Protein AF-A0A1N7NYR0-F1 (afdb_monomer_lite)

Structure (mmCIF, N/CA/C/O backbone):
data_AF-A0A1N7NYR0-F1
#
_entry.id   AF-A0A1N7NYR0-F1
#
loop_
_atom_site.group_PDB
_atom_site.id
_atom_site.type_symbol
_atom_site.label_atom_id
_atom_site.label_alt_id
_atom_site.label_comp_id
_atom_site.label_asym_id
_atom_site.label_entity_id
_atom_site.label_seq_id
_atom_site.pdbx_PDB_ins_code
_atom_site.Cartn_x
_atom_site.Cartn_y
_atom_site.Cartn_z
_atom_site.occupancy
_atom_site.B_iso_or_equiv
_atom_site.auth_seq_id
_atom_site.auth_comp_id
_atom_site.auth_asym_id
_atom_site.auth_atom_id
_atom_site.pdbx_PDB_model_num
ATOM 1 N N . MET A 1 1 ? -13.068 -20.957 11.573 1.00 50.06 1 MET A N 1
ATOM 2 C CA . MET A 1 1 ? -11.790 -20.267 11.304 1.00 50.06 1 MET A CA 1
ATOM 3 C C . MET A 1 1 ? -11.978 -19.380 10.100 1.00 50.06 1 MET A C 1
ATOM 5 O O . MET A 1 1 ? -12.350 -19.878 9.043 1.00 50.06 1 MET A O 1
ATOM 9 N N . THR A 1 2 ? -11.770 -18.085 10.269 1.00 56.22 2 THR A N 1
ATOM 10 C CA . THR A 1 2 ? -11.806 -17.130 9.167 1.00 56.22 2 THR A CA 1
ATOM 11 C C . THR A 1 2 ? -10.536 -17.306 8.325 1.00 56.22 2 THR A C 1
ATOM 13 O O . THR A 1 2 ? -9.457 -17.354 8.911 1.00 56.22 2 THR A O 1
ATOM 16 N N . PRO A 1 3 ? -10.627 -17.488 6.992 1.00 70.62 3 PRO A N 1
ATOM 17 C CA . PRO A 1 3 ? -9.446 -17.630 6.143 1.00 70.62 3 PRO A CA 1
ATOM 18 C C . PRO A 1 3 ? -8.472 -16.462 6.321 1.00 70.62 3 PRO A C 1
ATOM 20 O O . PRO A 1 3 ? -8.932 -15.316 6.328 1.00 70.62 3 PRO A O 1
ATOM 23 N N . ASP A 1 4 ? -7.174 -16.782 6.411 1.00 89.12 4 ASP A N 1
ATOM 24 C CA . ASP A 1 4 ? -6.040 -15.844 6.427 1.00 89.12 4 ASP A CA 1
ATOM 25 C C . ASP A 1 4 ? -6.270 -14.713 5.395 1.00 89.12 4 ASP A C 1
ATOM 27 O O . ASP A 1 4 ? -6.516 -15.019 4.218 1.00 89.12 4 ASP A O 1
ATOM 31 N N . PRO A 1 5 ? -6.235 -13.427 5.808 1.00 89.69 5 PRO A N 1
ATOM 32 C CA . PRO A 1 5 ? -6.479 -12.291 4.922 1.00 89.69 5 PRO A CA 1
ATOM 33 C C . PRO A 1 5 ? -5.581 -12.262 3.684 1.00 89.69 5 PRO A C 1
ATOM 35 O O . PRO A 1 5 ? -6.060 -11.910 2.607 1.00 89.69 5 PRO A O 1
ATOM 38 N N . VAL A 1 6 ? -4.323 -12.697 3.796 1.00 89.25 6 VAL A N 1
ATOM 39 C CA . VAL A 1 6 ? -3.381 -12.748 2.670 1.00 89.25 6 VAL A CA 1
ATOM 40 C C . VAL A 1 6 ? -3.773 -13.844 1.689 1.00 89.25 6 VAL A C 1
ATOM 42 O O . VAL A 1 6 ? -3.747 -13.627 0.477 1.00 89.25 6 VAL A O 1
ATOM 45 N N . ILE A 1 7 ? -4.192 -15.012 2.186 1.00 91.31 7 ILE A N 1
ATOM 46 C CA . ILE A 1 7 ? -4.676 -16.109 1.332 1.00 91.31 7 ILE A CA 1
ATOM 47 C C . ILE A 1 7 ? -5.951 -15.683 0.601 1.00 91.31 7 ILE A C 1
ATOM 49 O O . ILE A 1 7 ? -6.095 -15.940 -0.596 1.00 91.31 7 ILE A O 1
ATOM 53 N N . TRP A 1 8 ? -6.866 -15.015 1.307 1.00 93.94 8 TRP A N 1
ATOM 54 C CA . TRP A 1 8 ? -8.085 -14.479 0.710 1.00 93.94 8 TRP A CA 1
ATOM 55 C C . TRP A 1 8 ? -7.771 -13.431 -0.366 1.00 93.94 8 TRP A C 1
ATOM 57 O O . TRP A 1 8 ? -8.198 -13.592 -1.506 1.00 93.94 8 TRP A O 1
ATOM 67 N N . ALA A 1 9 ? -6.958 -12.421 -0.048 1.00 94.25 9 ALA A N 1
ATOM 68 C CA . ALA A 1 9 ? -6.603 -11.353 -0.981 1.00 94.25 9 ALA A CA 1
ATOM 69 C C . ALA A 1 9 ? -5.868 -11.896 -2.212 1.00 94.25 9 ALA A C 1
ATOM 71 O O . ALA A 1 9 ? -6.172 -11.513 -3.337 1.00 94.25 9 ALA A O 1
ATOM 72 N N . SER A 1 10 ? -4.963 -12.858 -2.014 1.00 91.69 10 SER A N 1
ATOM 73 C CA . SER A 1 10 ? -4.264 -13.539 -3.108 1.00 91.69 10 SER A CA 1
ATOM 74 C C . SER A 1 10 ? -5.240 -14.244 -4.051 1.00 91.69 10 SER A C 1
ATOM 76 O O . SER A 1 10 ? -5.076 -14.190 -5.267 1.00 91.69 10 SER A O 1
ATOM 78 N N . ARG A 1 11 ? -6.281 -14.895 -3.515 1.00 93.56 11 ARG A N 1
ATOM 79 C CA . ARG A 1 11 ? -7.319 -15.536 -4.333 1.00 93.56 11 ARG A CA 1
ATOM 80 C C . ARG A 1 11 ? -8.112 -14.509 -5.139 1.00 93.56 11 ARG A C 1
ATOM 82 O O . ARG A 1 11 ? -8.294 -14.713 -6.336 1.00 93.56 11 ARG A O 1
ATOM 89 N N . GLU A 1 12 ? -8.567 -13.431 -4.509 1.00 95.25 12 GLU A N 1
ATOM 90 C CA . GLU A 1 12 ? -9.339 -12.382 -5.190 1.00 95.25 12 GLU A CA 1
ATOM 91 C C . GLU A 1 12 ? -8.509 -11.663 -6.260 1.00 95.25 12 GLU A C 1
ATOM 93 O O . GLU A 1 12 ? -8.986 -11.406 -7.367 1.00 95.25 12 GLU A O 1
ATOM 98 N N . PHE A 1 13 ? -7.227 -11.432 -5.988 1.00 93.25 13 PHE A N 1
ATOM 99 C CA . PHE A 1 13 ? -6.285 -10.909 -6.970 1.00 93.25 13 PHE A CA 1
ATOM 100 C C . PHE A 1 13 ? -6.141 -11.841 -8.181 1.00 93.25 13 PHE A C 1
ATOM 102 O O . PHE A 1 13 ? -6.184 -11.389 -9.325 1.00 93.25 13 PHE A O 1
ATOM 109 N N . GLU A 1 14 ? -6.029 -13.156 -7.966 1.00 91.56 14 GLU A N 1
ATOM 110 C CA . GLU A 1 14 ? -5.967 -14.136 -9.058 1.00 91.56 14 GLU A CA 1
ATOM 111 C C . GLU A 1 14 ? -7.271 -14.188 -9.873 1.00 91.56 14 GLU A C 1
ATOM 113 O O . GLU A 1 14 ? -7.217 -14.364 -11.094 1.00 91.56 14 GLU A O 1
ATOM 118 N N . VAL A 1 15 ? -8.431 -13.987 -9.237 1.00 93.81 15 VAL A N 1
ATOM 119 C CA . VAL A 1 15 ? -9.724 -13.848 -9.931 1.00 93.81 15 VAL A CA 1
ATOM 120 C C . VAL A 1 15 ? -9.725 -12.601 -10.815 1.00 93.81 15 VAL A C 1
ATOM 122 O O . VAL A 1 15 ? -10.038 -12.697 -12.004 1.00 93.81 15 VAL A O 1
ATOM 125 N N . ALA A 1 16 ? -9.315 -11.449 -10.281 1.00 92.25 16 ALA A N 1
ATOM 126 C CA . ALA A 1 16 ? -9.213 -10.213 -11.055 1.00 92.25 16 ALA A CA 1
ATOM 127 C C . ALA A 1 16 ? -8.241 -10.363 -12.237 1.00 92.25 16 ALA A C 1
ATOM 129 O O . ALA A 1 16 ? -8.547 -9.956 -13.360 1.00 92.25 16 ALA A O 1
ATOM 130 N N . ARG A 1 17 ? -7.103 -11.029 -12.011 1.00 89.25 17 ARG A N 1
ATOM 131 C CA . ARG A 1 17 ? -6.113 -11.342 -13.045 1.00 89.25 17 ARG A CA 1
ATOM 132 C C . ARG A 1 17 ? -6.678 -12.247 -14.138 1.00 89.25 17 ARG A C 1
ATOM 134 O O . ARG A 1 17 ? -6.358 -12.058 -15.310 1.00 89.25 17 ARG A O 1
ATOM 141 N N . ALA A 1 18 ? -7.486 -13.245 -13.784 1.00 91.12 18 ALA A N 1
ATOM 142 C CA . ALA A 1 18 ? -8.106 -14.142 -14.758 1.00 91.12 18 ALA A CA 1
ATOM 143 C C . ALA A 1 18 ? -9.060 -13.404 -15.717 1.00 91.12 18 ALA A C 1
ATOM 145 O O . ALA A 1 18 ? -9.274 -13.875 -16.832 1.00 91.12 18 ALA A O 1
ATOM 146 N N . GLY A 1 19 ? -9.580 -12.241 -15.311 1.00 92.00 19 GLY A N 1
ATOM 147 C CA . GLY A 1 19 ? -10.379 -11.352 -16.156 1.00 92.00 19 GLY A CA 1
ATOM 148 C C . GLY A 1 19 ? -9.574 -10.445 -17.097 1.00 92.00 19 GLY A C 1
ATOM 149 O O . GLY A 1 19 ? -10.178 -9.717 -17.883 1.00 92.00 19 GLY A O 1
ATOM 150 N N . LEU A 1 20 ? -8.236 -10.453 -17.040 1.00 92.44 20 LEU A N 1
ATOM 151 C CA . LEU A 1 20 ? -7.410 -9.624 -17.921 1.00 92.44 20 LEU A CA 1
ATOM 152 C C . LEU A 1 20 ? -7.412 -10.147 -19.370 1.00 92.44 20 LEU A C 1
ATOM 154 O O . LEU A 1 20 ? -7.370 -11.360 -19.595 1.00 92.44 20 LEU A O 1
ATOM 158 N N . PRO A 1 21 ? -7.343 -9.249 -20.373 1.00 92.69 21 PRO A N 1
ATOM 159 C CA . PRO A 1 21 ? -7.035 -9.618 -21.751 1.00 92.69 21 PRO A CA 1
ATOM 160 C C . PRO A 1 21 ? -5.778 -10.495 -21.855 1.00 92.69 21 PRO A C 1
ATOM 162 O O . PRO A 1 21 ? -4.792 -10.277 -21.151 1.00 92.69 21 PRO A O 1
ATOM 165 N N . ALA A 1 22 ? -5.778 -11.462 -22.779 1.00 89.69 22 ALA A N 1
ATOM 166 C CA . ALA A 1 22 ? -4.726 -12.482 -22.876 1.00 89.69 22 ALA A CA 1
ATOM 167 C C . ALA A 1 22 ? -3.296 -11.911 -22.984 1.00 89.69 22 ALA A C 1
ATOM 169 O O . ALA A 1 22 ? -2.366 -12.480 -22.409 1.00 89.69 22 ALA A O 1
ATOM 170 N N . HIS A 1 23 ? -3.123 -10.782 -23.681 1.00 86.69 23 HIS A N 1
ATOM 171 C CA . HIS A 1 23 ? -1.828 -10.112 -23.832 1.00 86.69 23 HIS A CA 1
ATOM 172 C C . HIS A 1 23 ? -1.334 -9.484 -22.514 1.00 86.69 23 HIS A C 1
ATOM 174 O O . HIS A 1 23 ? -0.162 -9.629 -22.177 1.00 86.69 23 HIS A O 1
ATOM 180 N N . LEU A 1 24 ? -2.227 -8.893 -21.713 1.00 88.75 24 LEU A N 1
ATOM 181 C CA . LEU A 1 24 ? -1.910 -8.371 -20.377 1.00 88.75 24 LEU A CA 1
ATOM 182 C C . LEU A 1 24 ? -1.657 -9.497 -19.369 1.00 88.75 24 LEU A C 1
ATOM 184 O O . LEU A 1 24 ? -0.721 -9.435 -18.575 1.00 88.75 24 LEU A O 1
ATOM 188 N N . ALA A 1 25 ? -2.433 -10.581 -19.444 1.00 86.81 25 ALA A N 1
ATOM 189 C CA . ALA A 1 25 ? -2.214 -11.759 -18.611 1.00 86.81 25 ALA A CA 1
ATOM 190 C C . ALA A 1 25 ? -0.855 -12.428 -18.894 1.00 86.81 25 ALA A C 1
ATOM 192 O O . ALA A 1 25 ? -0.236 -12.979 -17.982 1.00 86.81 25 ALA A O 1
ATOM 193 N N . ALA A 1 26 ? -0.389 -12.403 -20.148 1.00 84.94 26 ALA A N 1
ATOM 194 C CA . ALA A 1 26 ? 0.945 -12.871 -20.514 1.00 84.94 26 ALA A CA 1
ATOM 195 C C . ALA A 1 26 ? 2.043 -11.974 -19.935 1.00 84.94 26 ALA A C 1
ATOM 197 O O . ALA A 1 26 ? 2.995 -12.500 -19.362 1.00 84.94 26 ALA A O 1
ATOM 198 N N . LEU A 1 27 ? 1.868 -10.653 -20.015 1.00 83.38 27 LEU A N 1
ATOM 199 C CA . LEU A 1 27 ? 2.814 -9.687 -19.466 1.00 83.38 27 LEU A CA 1
ATOM 200 C C . LEU A 1 27 ? 2.960 -9.824 -17.945 1.00 83.38 27 LEU A C 1
ATOM 202 O O . LEU A 1 27 ? 4.074 -9.967 -17.447 1.00 83.38 27 LEU A O 1
ATOM 206 N N . HIS A 1 28 ? 1.844 -9.927 -17.216 1.00 82.81 28 HIS A N 1
ATOM 207 C CA . HIS A 1 28 ? 1.870 -10.174 -15.773 1.00 82.81 28 HIS A CA 1
ATOM 208 C C . HIS A 1 28 ? 2.667 -11.436 -15.407 1.00 82.81 28 HIS A C 1
ATOM 210 O O . HIS A 1 28 ? 3.438 -11.427 -14.452 1.00 82.81 28 HIS A O 1
ATOM 216 N N . ARG A 1 29 ? 2.512 -12.543 -16.153 1.00 79.50 29 ARG A N 1
ATOM 217 C CA . ARG A 1 29 ? 3.245 -13.793 -15.863 1.00 79.50 29 ARG A CA 1
ATOM 218 C C . ARG A 1 29 ? 4.761 -13.632 -15.960 1.00 79.50 29 ARG A C 1
ATOM 220 O O . ARG A 1 29 ? 5.474 -14.362 -15.276 1.00 79.50 29 ARG A O 1
ATOM 227 N N . LEU A 1 30 ? 5.238 -12.730 -16.815 1.00 73.50 30 LEU A N 1
ATOM 228 C CA . LEU A 1 30 ? 6.663 -12.445 -16.948 1.00 73.50 30 LEU A CA 1
ATOM 229 C C . LEU A 1 30 ? 7.182 -11.686 -15.720 1.00 73.50 30 LEU A C 1
ATOM 231 O 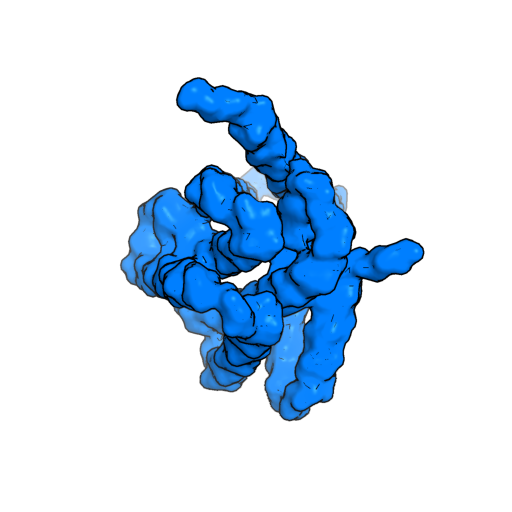O . LEU A 1 30 ? 8.227 -12.059 -15.197 1.00 73.50 30 LEU A O 1
ATOM 235 N N . HIS A 1 31 ? 6.415 -10.718 -15.206 1.00 69.88 31 HIS A N 1
ATOM 236 C CA . HIS A 1 31 ? 6.789 -9.929 -14.021 1.00 69.88 31 HIS A CA 1
ATOM 237 C C . HIS A 1 31 ? 6.606 -10.678 -12.695 1.00 69.88 31 HIS A C 1
ATOM 239 O O . HIS A 1 31 ? 7.435 -10.564 -11.798 1.00 69.88 31 HIS A O 1
ATOM 245 N N . ARG A 1 32 ? 5.609 -11.569 -12.594 1.00 64.31 32 ARG A N 1
ATOM 246 C CA . ARG A 1 32 ? 5.335 -12.371 -11.386 1.00 64.31 32 ARG A CA 1
ATOM 247 C C . ARG A 1 32 ? 6.542 -13.174 -10.882 1.00 64.31 32 ARG A C 1
ATOM 249 O O . ARG A 1 32 ? 6.594 -13.525 -9.710 1.00 64.31 32 ARG A O 1
ATOM 256 N N . ARG A 1 33 ? 7.526 -13.486 -11.736 1.00 54.22 33 ARG A N 1
ATOM 257 C CA . ARG A 1 33 ? 8.743 -14.203 -11.312 1.00 54.22 33 ARG A CA 1
ATOM 258 C C . ARG A 1 33 ? 9.569 -13.436 -10.270 1.00 54.22 33 ARG A C 1
ATOM 260 O O . ARG A 1 33 ? 10.351 -14.080 -9.576 1.00 54.22 33 ARG A O 1
ATOM 267 N N . ARG A 1 34 ? 9.379 -12.117 -10.148 1.00 55.16 34 ARG A N 1
ATOM 268 C CA . ARG A 1 34 ? 10.026 -11.261 -9.143 1.00 55.16 34 ARG A CA 1
ATOM 269 C C . ARG A 1 34 ? 9.236 -11.155 -7.829 1.00 55.16 34 ARG A C 1
ATOM 271 O O . ARG A 1 34 ? 9.789 -10.711 -6.831 1.00 55.16 34 ARG A O 1
ATOM 278 N N . GLU A 1 35 ? 7.986 -11.622 -7.778 1.00 56.06 35 GLU A N 1
ATOM 279 C CA . GLU A 1 35 ? 7.067 -11.285 -6.686 1.00 56.06 35 GLU A CA 1
ATOM 280 C C . GLU A 1 35 ? 6.707 -12.425 -5.733 1.00 56.06 35 GLU A C 1
ATOM 282 O O . GLU A 1 35 ? 6.573 -13.598 -6.097 1.00 56.06 35 GLU A O 1
ATOM 287 N N . ARG A 1 36 ? 6.467 -12.037 -4.477 1.00 62.09 36 ARG A N 1
ATOM 288 C CA . ARG A 1 36 ? 5.914 -12.889 -3.427 1.00 62.09 36 ARG A CA 1
ATOM 289 C C . ARG A 1 36 ? 4.578 -12.312 -2.984 1.00 62.09 36 ARG A C 1
ATOM 291 O O . ARG A 1 36 ? 4.524 -11.196 -2.491 1.00 62.09 36 ARG A O 1
ATOM 298 N N . HIS A 1 37 ? 3.530 -13.135 -3.047 1.00 62.69 37 HIS A N 1
ATOM 299 C CA . HIS A 1 37 ? 2.206 -12.830 -2.475 1.00 62.69 37 HIS A CA 1
ATOM 300 C C . HIS A 1 37 ? 2.240 -12.538 -0.965 1.00 62.69 37 HIS A C 1
ATOM 302 O O . HIS A 1 37 ? 1.267 -12.034 -0.419 1.00 62.69 37 HIS A O 1
ATOM 308 N N . ARG A 1 38 ? 3.349 -12.869 -0.292 1.00 73.19 38 ARG A N 1
ATOM 309 C CA . ARG A 1 38 ? 3.649 -12.459 1.080 1.00 73.19 38 ARG A CA 1
ATOM 310 C C . ARG A 1 38 ? 4.799 -11.458 1.073 1.00 73.19 38 ARG A C 1
ATOM 312 O O . ARG A 1 38 ? 5.937 -11.824 0.774 1.00 73.19 38 ARG A O 1
ATOM 319 N N . SER A 1 39 ? 4.490 -10.225 1.441 1.00 81.50 39 SER A N 1
ATOM 320 C CA . SER A 1 39 ? 5.422 -9.129 1.691 1.00 81.50 39 SER A CA 1
ATOM 321 C C . SER A 1 39 ? 4.997 -8.368 2.950 1.00 81.50 39 SER A C 1
ATOM 323 O O . SER A 1 39 ? 3.897 -8.575 3.469 1.00 81.50 39 SER A O 1
ATOM 325 N N . VAL A 1 40 ? 5.840 -7.445 3.425 1.00 84.12 40 VAL A N 1
ATOM 326 C CA . VAL A 1 40 ? 5.458 -6.511 4.499 1.00 84.12 40 VAL A CA 1
ATOM 327 C C . VAL A 1 40 ? 4.131 -5.814 4.174 1.00 84.12 40 VAL A C 1
ATOM 329 O O . VAL A 1 40 ? 3.281 -5.679 5.041 1.00 84.12 40 VAL A O 1
ATOM 332 N N . VAL A 1 41 ? 3.905 -5.463 2.906 1.00 87.50 41 VAL A N 1
ATOM 333 C CA . VAL A 1 41 ? 2.732 -4.703 2.463 1.00 87.50 41 VAL A CA 1
ATOM 334 C C . VAL A 1 41 ? 1.446 -5.526 2.578 1.00 87.50 41 VAL A C 1
ATOM 336 O O . VAL A 1 41 ? 0.405 -4.995 2.959 1.00 87.50 41 VAL A O 1
ATOM 339 N N . THR A 1 42 ? 1.499 -6.833 2.315 1.00 88.75 42 THR A N 1
ATOM 340 C CA . THR A 1 42 ? 0.327 -7.716 2.439 1.00 88.75 42 THR A CA 1
ATOM 341 C C . THR A 1 42 ? 0.076 -8.188 3.871 1.00 88.75 42 THR A C 1
ATOM 343 O O . THR A 1 42 ? -1.071 -8.428 4.238 1.00 88.75 42 THR A O 1
ATOM 346 N N . GLU A 1 43 ? 1.131 -8.334 4.674 1.00 88.69 43 GLU A N 1
ATOM 347 C CA . GLU A 1 43 ? 1.053 -8.850 6.051 1.00 88.69 43 GLU A CA 1
ATOM 348 C C . GLU A 1 43 ? 0.732 -7.746 7.074 1.00 88.69 43 GLU A C 1
ATOM 350 O O . GLU A 1 43 ? 0.070 -8.001 8.081 1.00 88.69 43 GLU A O 1
ATOM 355 N N . PHE A 1 44 ? 1.152 -6.506 6.800 1.00 91.06 44 PHE A N 1
ATOM 356 C CA . PHE A 1 44 ? 0.998 -5.362 7.701 1.00 91.06 44 PHE A CA 1
ATOM 357 C C . PHE A 1 44 ? -0.432 -5.152 8.224 1.00 91.06 44 PHE A C 1
ATOM 359 O O . PHE A 1 44 ? -0.565 -4.964 9.433 1.00 91.06 44 PHE A O 1
ATOM 366 N N . PRO A 1 45 ? -1.508 -5.237 7.411 1.00 94.75 45 PRO A N 1
ATOM 367 C CA . PRO A 1 45 ? -2.872 -5.094 7.925 1.00 94.75 45 PRO A CA 1
ATOM 368 C C . PRO A 1 45 ? -3.210 -6.101 9.032 1.00 94.75 45 PRO A C 1
ATOM 370 O O . PRO A 1 45 ? -3.838 -5.740 10.025 1.00 94.75 45 PRO A O 1
ATOM 373 N N . GLY A 1 46 ? -2.757 -7.351 8.885 1.00 91.25 46 GLY A N 1
ATOM 374 C CA . GLY A 1 46 ? -2.944 -8.396 9.890 1.00 91.25 46 GLY A CA 1
ATOM 375 C C . GLY A 1 46 ? -2.118 -8.137 11.148 1.00 91.25 46 GLY A C 1
ATOM 376 O O . GLY A 1 46 ? -2.649 -8.217 12.249 1.00 91.25 46 GLY A O 1
ATOM 377 N N . TRP A 1 47 ? -0.848 -7.749 10.997 1.00 90.88 47 TRP A N 1
ATOM 378 C CA . TRP A 1 47 ? 0.012 -7.419 12.141 1.00 90.88 47 TRP A CA 1
ATOM 379 C C . TRP A 1 47 ? -0.496 -6.220 12.936 1.00 90.88 47 TRP A C 1
ATOM 381 O O . TRP A 1 47 ? -0.451 -6.236 14.165 1.00 90.88 47 TRP A O 1
ATOM 391 N N . LEU A 1 48 ? -0.994 -5.191 12.250 1.00 88.94 48 LEU A N 1
ATOM 392 C CA . LEU A 1 48 ? -1.554 -4.017 12.904 1.00 88.94 48 LEU A CA 1
ATOM 393 C C . LEU A 1 48 ? -2.855 -4.367 13.638 1.00 88.94 48 LEU A C 1
ATOM 395 O O . LEU A 1 48 ? -3.049 -3.933 14.772 1.00 88.94 48 LEU A O 1
ATOM 399 N N . ALA A 1 49 ? -3.712 -5.196 13.033 1.00 92.38 49 ALA A N 1
ATOM 400 C CA . ALA A 1 49 ? -4.915 -5.690 13.694 1.00 92.38 49 ALA A CA 1
ATOM 401 C C . ALA A 1 49 ? -4.587 -6.533 14.931 1.00 92.38 49 ALA A C 1
ATOM 403 O O . ALA A 1 49 ? -5.206 -6.346 15.976 1.00 92.38 49 ALA A O 1
ATOM 404 N N . ASP A 1 50 ? -3.588 -7.415 14.839 1.00 88.88 50 ASP A N 1
ATOM 405 C CA . ASP A 1 50 ? -3.129 -8.216 15.973 1.00 88.88 50 ASP A CA 1
ATOM 406 C C . ASP A 1 50 ? -2.621 -7.344 17.121 1.00 88.88 50 ASP A C 1
ATOM 408 O O . ASP A 1 50 ? -2.970 -7.574 18.279 1.00 88.88 50 ASP A O 1
ATOM 412 N N . ALA A 1 51 ? -1.836 -6.318 16.796 1.00 83.25 51 ALA A N 1
ATOM 413 C CA . ALA A 1 51 ? -1.302 -5.378 17.768 1.00 83.25 51 ALA A CA 1
ATOM 414 C C . ALA A 1 51 ? -2.410 -4.584 18.473 1.00 83.25 51 ALA A C 1
ATOM 416 O O . ALA A 1 51 ? -2.388 -4.440 19.691 1.00 83.25 51 ALA A O 1
ATOM 417 N N . GLN A 1 52 ? -3.412 -4.114 17.733 1.00 85.25 52 GLN A N 1
ATOM 418 C CA . GLN A 1 52 ? -4.499 -3.318 18.305 1.00 85.25 52 GLN A CA 1
ATOM 419 C C . GLN A 1 52 ? -5.639 -4.152 18.912 1.00 85.25 52 GLN A C 1
ATOM 421 O O . GLN A 1 52 ? -6.610 -3.581 19.406 1.00 85.25 52 GLN A O 1
ATOM 426 N N . GLY A 1 53 ? -5.559 -5.487 18.872 1.00 88.88 53 GLY A N 1
ATOM 427 C CA . GLY A 1 53 ? -6.654 -6.358 19.310 1.00 88.88 53 GLY A CA 1
ATOM 428 C C . GLY A 1 53 ? -7.917 -6.207 18.452 1.00 88.88 53 GLY A C 1
ATOM 429 O O . GLY A 1 53 ? -9.026 -6.276 18.977 1.00 88.88 53 GLY A O 1
ATOM 430 N N . ARG A 1 54 ? -7.746 -5.941 17.149 1.00 93.38 54 ARG A N 1
ATOM 431 C CA . ARG A 1 54 ? -8.798 -5.649 16.157 1.00 93.38 54 ARG A CA 1
ATOM 432 C C . ARG A 1 54 ? -8.998 -6.779 15.141 1.00 93.38 54 ARG A C 1
ATOM 434 O O . ARG A 1 54 ? -9.413 -6.544 14.007 1.00 93.38 54 ARG A O 1
ATOM 441 N N . GLN A 1 55 ? -8.681 -8.022 15.509 1.00 91.88 55 GLN A N 1
ATOM 442 C CA . GLN A 1 55 ? -8.854 -9.184 14.621 1.00 91.88 55 GLN A CA 1
ATOM 443 C C . GLN A 1 55 ? -10.323 -9.470 14.261 1.00 91.88 55 GLN A C 1
ATOM 445 O O . GLN A 1 55 ? -10.601 -10.297 13.390 1.00 91.88 55 GLN A O 1
ATOM 450 N N . ASP A 1 56 ? -11.264 -8.814 14.936 1.00 93.69 56 ASP A N 1
ATOM 451 C CA . ASP A 1 56 ? -12.688 -8.843 14.637 1.00 93.69 56 ASP A CA 1
ATOM 452 C C . ASP A 1 56 ? -13.053 -8.076 13.349 1.00 93.69 56 ASP A C 1
ATOM 454 O O . ASP A 1 56 ? -14.014 -8.468 12.683 1.00 93.69 56 ASP A O 1
ATOM 458 N N . ASP A 1 57 ? -12.263 -7.082 12.913 1.00 94.88 57 ASP A N 1
ATOM 459 C CA . ASP A 1 57 ? -12.461 -6.351 11.643 1.00 94.88 57 ASP A CA 1
ATOM 460 C C . ASP A 1 57 ? -11.913 -7.117 10.422 1.00 94.88 57 ASP A C 1
ATOM 462 O O . ASP A 1 57 ? -11.095 -6.633 9.636 1.00 94.88 57 ASP A O 1
ATOM 466 N N . VAL A 1 58 ? -12.369 -8.356 10.257 1.00 94.88 58 VAL A N 1
ATOM 467 C CA . VAL A 1 58 ? -11.909 -9.270 9.201 1.00 94.88 58 VAL A CA 1
ATOM 468 C C . VAL A 1 58 ? -12.021 -8.648 7.808 1.00 94.88 58 VAL A C 1
ATOM 470 O O . VAL A 1 58 ? -11.097 -8.768 7.001 1.00 94.88 58 VAL A O 1
ATOM 473 N N . ASP A 1 59 ? -13.164 -8.035 7.501 1.00 94.19 59 ASP A N 1
ATOM 474 C CA . ASP A 1 59 ? -13.444 -7.521 6.160 1.00 94.19 59 ASP A CA 1
ATOM 475 C C . ASP A 1 59 ? -12.611 -6.274 5.857 1.00 94.19 59 ASP A C 1
ATOM 477 O O . ASP A 1 59 ? -12.094 -6.145 4.745 1.00 94.19 59 ASP A O 1
ATOM 481 N N . GLY A 1 60 ? -12.400 -5.405 6.855 1.00 95.88 60 GLY A N 1
ATOM 482 C CA . GLY A 1 60 ? -11.485 -4.275 6.740 1.00 95.88 60 GLY A CA 1
ATOM 483 C C . GLY A 1 60 ? -10.063 -4.733 6.437 1.00 95.88 60 GLY A C 1
ATOM 484 O O . GLY A 1 60 ? -9.477 -4.298 5.446 1.00 95.88 60 GLY A O 1
ATOM 485 N N . ILE A 1 61 ? -9.541 -5.681 7.219 1.00 96.88 61 ILE A N 1
ATOM 486 C CA . ILE A 1 61 ? -8.190 -6.230 7.033 1.00 96.88 61 ILE A CA 1
ATOM 487 C C . ILE A 1 61 ? -8.046 -6.839 5.634 1.00 96.88 61 ILE A C 1
ATOM 489 O O . ILE A 1 61 ? -7.096 -6.537 4.917 1.00 96.88 61 ILE A O 1
ATOM 493 N N . ARG A 1 62 ? -9.016 -7.653 5.204 1.00 96.31 62 ARG A N 1
ATOM 494 C CA . ARG A 1 62 ? -9.026 -8.293 3.881 1.00 96.31 62 ARG A CA 1
ATOM 495 C C . ARG A 1 62 ? -8.996 -7.301 2.730 1.00 96.31 62 ARG A C 1
ATOM 497 O O . ARG A 1 62 ? -8.186 -7.454 1.817 1.00 96.31 62 ARG A O 1
ATOM 504 N N . LEU A 1 63 ? -9.880 -6.307 2.759 1.00 97.50 63 LEU A N 1
ATOM 505 C CA . LEU A 1 63 ? -9.980 -5.318 1.690 1.00 97.50 63 LEU A CA 1
ATOM 506 C C . LEU A 1 63 ? -8.740 -4.425 1.640 1.00 97.50 63 LEU A C 1
ATOM 508 O O . LEU A 1 63 ? -8.247 -4.151 0.548 1.00 97.50 63 LEU A O 1
ATOM 512 N N . VAL A 1 64 ? -8.178 -4.047 2.792 1.00 98.00 64 VAL A N 1
ATOM 513 C CA . VAL A 1 64 ? -6.895 -3.330 2.841 1.00 98.00 64 VAL A CA 1
ATOM 514 C C . VAL A 1 64 ? -5.772 -4.193 2.262 1.00 98.00 64 VAL A C 1
ATOM 516 O O . VAL A 1 64 ? -5.041 -3.720 1.396 1.00 98.00 64 VAL A O 1
ATOM 519 N N . THR A 1 65 ? -5.661 -5.469 2.647 1.00 97.19 65 THR A N 1
ATOM 520 C CA . THR A 1 65 ? -4.656 -6.386 2.080 1.00 97.19 65 THR A CA 1
ATOM 521 C C . THR A 1 65 ? -4.813 -6.548 0.563 1.00 97.19 65 THR A C 1
ATOM 523 O O . THR A 1 65 ? -3.814 -6.577 -0.154 1.00 97.19 65 THR A O 1
ATOM 526 N N . LEU A 1 66 ? -6.042 -6.624 0.046 1.00 97.56 66 LEU A N 1
ATOM 527 C CA . LEU A 1 66 ? -6.296 -6.710 -1.395 1.00 97.56 66 LEU A CA 1
ATOM 528 C C . LEU A 1 66 ? -5.921 -5.417 -2.131 1.00 97.56 66 LEU A C 1
ATOM 530 O O . LEU A 1 66 ? -5.265 -5.477 -3.171 1.00 97.56 66 LEU A O 1
ATOM 534 N N . GLY A 1 67 ? -6.293 -4.257 -1.583 1.00 97.88 67 GLY A N 1
ATOM 535 C CA . GLY A 1 67 ? -5.905 -2.957 -2.130 1.00 97.88 67 G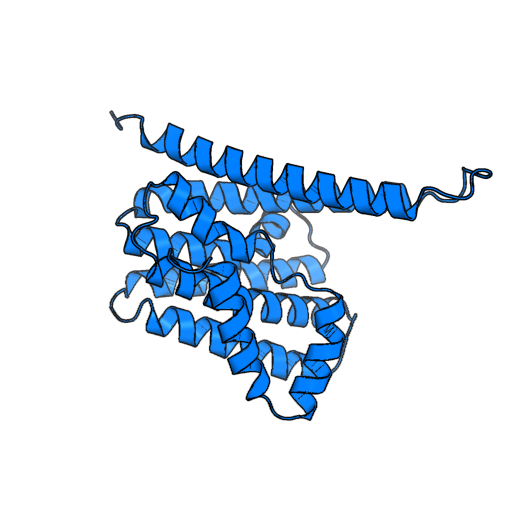LY A CA 1
ATOM 536 C C . GLY A 1 67 ? -4.385 -2.804 -2.172 1.00 97.88 67 GLY A C 1
ATOM 537 O O . GLY A 1 67 ? -3.828 -2.414 -3.195 1.00 97.88 67 GLY A O 1
ATOM 538 N N . ASN A 1 68 ? -3.716 -3.217 -1.097 1.00 95.94 68 ASN A N 1
ATOM 539 C CA . ASN A 1 68 ? -2.262 -3.268 -0.987 1.00 95.94 68 ASN A CA 1
ATOM 540 C C . ASN A 1 68 ? -1.623 -4.155 -2.048 1.00 95.94 68 ASN A C 1
ATOM 542 O O . ASN A 1 68 ? -0.662 -3.735 -2.678 1.00 95.94 68 ASN A O 1
ATOM 546 N N . LEU A 1 69 ? -2.169 -5.349 -2.281 1.00 94.62 69 LEU A N 1
ATOM 547 C CA . LEU A 1 69 ? -1.651 -6.254 -3.301 1.00 94.62 69 LEU A CA 1
ATOM 548 C C . LEU A 1 69 ? -1.730 -5.611 -4.693 1.00 94.62 69 LEU A C 1
ATOM 550 O O . LEU A 1 69 ? -0.731 -5.576 -5.403 1.00 94.62 69 LEU A O 1
ATOM 554 N N . PHE A 1 70 ? -2.870 -5.021 -5.063 1.00 96.50 70 PHE A N 1
ATOM 555 C CA . PHE A 1 70 ? -2.978 -4.281 -6.326 1.00 96.50 70 PHE A CA 1
ATOM 556 C C . PHE A 1 70 ? -2.008 -3.095 -6.403 1.00 96.50 70 PHE A C 1
ATOM 558 O O . PHE A 1 70 ? -1.344 -2.923 -7.423 1.00 96.50 70 PHE A O 1
ATOM 565 N N . GLY A 1 71 ? -1.901 -2.305 -5.332 1.00 95.88 71 GLY A N 1
ATOM 566 C CA . GLY A 1 71 ? -0.975 -1.176 -5.260 1.00 95.88 71 GLY A CA 1
ATOM 567 C C . GLY A 1 71 ? 0.483 -1.605 -5.424 1.00 95.88 71 GLY A C 1
ATOM 568 O O . GLY A 1 71 ? 1.194 -1.019 -6.227 1.00 95.88 71 GLY A O 1
ATOM 569 N N . SER A 1 72 ? 0.916 -2.669 -4.744 1.00 92.69 72 SER A N 1
ATOM 570 C CA . SER A 1 72 ? 2.288 -3.180 -4.842 1.00 92.69 72 SER A CA 1
ATOM 571 C C . SER A 1 72 ? 2.642 -3.654 -6.249 1.00 92.69 72 SER A C 1
ATOM 573 O O . SER A 1 72 ? 3.708 -3.300 -6.740 1.00 92.69 72 SER A O 1
ATOM 575 N N . TYR A 1 73 ? 1.752 -4.391 -6.922 1.00 92.50 73 TYR A N 1
ATOM 576 C CA . TYR A 1 73 ? 1.989 -4.799 -8.312 1.00 92.50 73 TYR A CA 1
ATOM 577 C C . TYR A 1 73 ? 2.098 -3.589 -9.245 1.00 92.50 73 TYR A C 1
ATOM 579 O O . TYR A 1 73 ? 2.913 -3.593 -10.162 1.00 92.50 73 TYR A O 1
ATOM 587 N N . ALA A 1 74 ? 1.285 -2.552 -9.033 1.00 93.69 74 ALA A N 1
ATOM 588 C CA . ALA A 1 74 ? 1.401 -1.329 -9.815 1.00 93.69 74 ALA A CA 1
ATOM 589 C C . ALA A 1 74 ? 2.732 -0.606 -9.568 1.00 93.69 74 ALA A C 1
ATOM 591 O O . ALA A 1 74 ? 3.406 -0.263 -10.535 1.00 93.69 74 ALA A O 1
ATOM 592 N N . CYS A 1 75 ? 3.124 -0.443 -8.301 1.00 92.38 75 CYS A N 1
ATOM 593 C CA . CYS A 1 75 ? 4.399 0.152 -7.913 1.00 92.38 75 CYS A CA 1
ATOM 594 C C . CYS A 1 75 ? 5.582 -0.572 -8.561 1.00 92.38 75 CYS A C 1
ATOM 596 O O . CYS A 1 75 ? 6.412 0.071 -9.185 1.00 92.38 75 CYS A O 1
ATOM 598 N N . LEU A 1 76 ? 5.633 -1.905 -8.478 1.00 88.56 76 LEU A N 1
ATOM 599 C CA . LEU A 1 76 ? 6.731 -2.700 -9.040 1.00 88.56 76 LEU A CA 1
ATOM 600 C C . LEU A 1 76 ? 6.843 -2.551 -10.559 1.00 88.56 76 LEU A C 1
ATOM 602 O O . LEU A 1 76 ? 7.932 -2.391 -11.092 1.00 88.56 76 LEU A O 1
ATOM 606 N N . MET A 1 77 ? 5.708 -2.548 -11.260 1.00 90.00 77 MET A N 1
ATOM 607 C CA . MET A 1 77 ? 5.695 -2.334 -12.708 1.00 90.00 77 MET A CA 1
ATOM 608 C C . MET A 1 77 ? 6.127 -0.918 -13.098 1.00 90.00 77 MET A C 1
ATOM 610 O O . MET A 1 77 ? 6.706 -0.740 -14.163 1.00 90.00 77 MET A O 1
ATOM 614 N N . GLN A 1 78 ? 5.821 0.086 -12.276 1.00 89.06 78 GLN A N 1
ATOM 615 C CA . GLN A 1 78 ? 6.267 1.462 -12.497 1.00 89.06 78 GLN A CA 1
ATOM 616 C C . GLN A 1 78 ? 7.762 1.622 -12.209 1.00 89.06 78 GLN A C 1
ATOM 618 O O . GLN A 1 78 ? 8.445 2.277 -12.990 1.00 89.06 78 GLN A O 1
ATOM 623 N N . ASP A 1 79 ? 8.261 0.984 -11.151 1.00 86.19 79 ASP A N 1
ATOM 624 C CA . ASP A 1 79 ? 9.686 0.914 -10.800 1.00 86.19 79 ASP A CA 1
ATOM 625 C C . ASP A 1 79 ? 10.488 0.318 -11.970 1.00 86.19 79 ASP A C 1
ATOM 627 O O . ASP A 1 79 ? 11.375 0.971 -12.511 1.00 86.19 79 ASP A O 1
ATOM 631 N N . ASP A 1 80 ? 10.051 -0.836 -12.497 1.00 85.19 80 ASP A N 1
ATOM 632 C CA . ASP A 1 80 ? 10.667 -1.493 -13.661 1.00 85.19 80 ASP A CA 1
ATOM 633 C C . ASP A 1 80 ? 10.692 -0.591 -14.922 1.00 85.19 80 ASP A C 1
ATOM 635 O O . ASP A 1 80 ? 11.581 -0.712 -15.773 1.00 85.19 80 ASP A O 1
ATOM 639 N N . VAL A 1 81 ? 9.711 0.307 -15.088 1.00 85.56 81 VAL A N 1
ATOM 640 C CA . VAL A 1 81 ? 9.686 1.280 -16.196 1.00 85.56 81 VAL A CA 1
ATOM 641 C C . VAL A 1 81 ? 10.675 2.420 -15.952 1.00 85.56 81 VAL A C 1
ATOM 643 O O . VAL A 1 81 ? 11.369 2.818 -16.890 1.00 85.56 81 VAL A O 1
ATOM 646 N N . ILE A 1 82 ? 10.731 2.947 -14.728 1.00 83.56 82 ILE A N 1
ATOM 647 C CA . ILE A 1 82 ? 11.590 4.077 -14.344 1.00 83.56 82 ILE A CA 1
ATOM 648 C C . ILE A 1 82 ? 13.067 3.678 -14.389 1.00 83.56 82 ILE A C 1
ATOM 650 O O . ILE A 1 82 ? 13.873 4.419 -14.952 1.00 83.56 82 ILE A O 1
ATOM 654 N N . ASP A 1 83 ? 13.397 2.480 -13.911 1.00 82.38 83 ASP A N 1
ATOM 655 C CA . ASP A 1 83 ? 14.762 1.943 -13.915 1.00 82.38 83 ASP A CA 1
ATOM 656 C C . ASP A 1 83 ? 15.245 1.537 -15.319 1.00 82.38 83 ASP A C 1
ATOM 658 O O . ASP A 1 83 ? 16.426 1.260 -15.538 1.00 82.38 83 ASP A O 1
ATOM 662 N N . GLY A 1 84 ? 14.345 1.520 -16.309 1.00 80.00 84 GLY A N 1
ATOM 663 C CA . GLY A 1 84 ? 14.648 1.082 -17.672 1.00 80.00 84 GLY A CA 1
ATOM 664 C C . GLY A 1 84 ? 14.767 -0.440 -17.820 1.00 80.00 84 GLY A C 1
ATOM 665 O O . GLY A 1 84 ? 15.197 -0.922 -18.871 1.00 80.00 84 GLY A O 1
ATOM 666 N N . ASP A 1 85 ? 14.347 -1.189 -16.801 1.00 73.12 85 ASP A N 1
ATOM 667 C CA . ASP A 1 85 ? 14.395 -2.649 -16.697 1.00 73.12 85 ASP A CA 1
ATOM 668 C C . ASP A 1 85 ? 13.396 -3.340 -17.645 1.00 73.12 85 ASP A C 1
ATOM 670 O O . ASP A 1 85 ? 13.674 -4.407 -18.208 1.00 73.12 85 ASP A O 1
ATOM 674 N N . ALA A 1 86 ? 12.228 -2.725 -17.869 1.00 66.88 86 ALA A N 1
ATOM 675 C CA . ALA A 1 86 ? 11.194 -3.246 -18.759 1.00 66.88 86 ALA A CA 1
ATOM 676 C C . ALA A 1 86 ? 10.409 -2.128 -19.465 1.00 66.88 86 ALA A C 1
ATOM 678 O O . ALA A 1 86 ? 9.308 -1.741 -19.079 1.00 66.88 86 ALA A O 1
ATOM 679 N N . VAL A 1 87 ? 10.931 -1.638 -20.590 1.00 61.34 87 VAL A N 1
ATOM 680 C CA . VAL A 1 87 ? 10.291 -0.540 -21.332 1.00 61.34 87 VAL A CA 1
ATOM 681 C C . VAL A 1 87 ? 9.287 -1.077 -22.354 1.00 61.34 87 VAL A C 1
ATOM 683 O O . VAL A 1 87 ? 9.590 -1.225 -23.540 1.00 61.34 87 VAL A O 1
ATOM 686 N N . THR A 1 88 ? 8.057 -1.366 -21.917 1.00 76.62 88 THR A N 1
ATOM 687 C CA . THR A 1 88 ? 6.930 -1.498 -22.857 1.00 76.62 88 THR A CA 1
ATOM 688 C C . THR A 1 88 ? 5.756 -0.623 -22.419 1.00 76.62 88 THR A C 1
ATOM 690 O O . THR A 1 88 ? 5.353 -0.707 -21.262 1.00 76.62 88 THR A O 1
ATOM 693 N N . PRO A 1 89 ? 5.120 0.146 -23.327 1.00 82.62 89 PRO A N 1
ATOM 694 C CA . PRO A 1 89 ? 3.877 0.870 -23.022 1.00 82.62 89 PRO A CA 1
ATOM 695 C C . PRO A 1 89 ? 2.765 -0.028 -22.454 1.00 82.62 89 PRO A C 1
ATOM 697 O O . PRO A 1 89 ? 1.854 0.428 -21.773 1.00 82.62 89 PRO A O 1
ATOM 700 N N . MET A 1 90 ? 2.838 -1.332 -22.733 1.00 87.00 90 MET A N 1
ATOM 701 C CA . MET A 1 90 ? 1.903 -2.321 -22.214 1.00 87.00 90 MET A CA 1
ATOM 702 C C . MET A 1 90 ? 2.078 -2.577 -20.709 1.00 87.00 90 MET A C 1
ATOM 704 O O . MET A 1 90 ? 1.108 -2.931 -20.040 1.00 87.00 90 MET A O 1
ATOM 708 N N . LEU A 1 91 ? 3.293 -2.410 -20.178 1.00 87.81 91 LEU A N 1
ATOM 709 C CA . LEU A 1 91 ? 3.575 -2.572 -18.753 1.00 87.81 91 LEU A CA 1
ATOM 710 C C . LEU A 1 91 ? 2.986 -1.421 -17.945 1.00 87.81 91 LEU A C 1
ATOM 712 O O . LEU A 1 91 ? 2.286 -1.666 -16.969 1.00 87.81 91 LEU A O 1
ATOM 716 N N . ASP A 1 92 ? 3.160 -0.195 -18.429 1.00 88.00 92 ASP A N 1
ATOM 717 C CA . ASP A 1 92 ? 2.530 0.995 -17.853 1.00 88.00 92 ASP A CA 1
ATOM 718 C C . ASP A 1 92 ? 0.990 0.907 -17.887 1.00 88.00 92 ASP A C 1
ATOM 720 O O . ASP A 1 92 ? 0.304 1.173 -16.895 1.00 88.00 92 ASP A O 1
ATOM 724 N N . ALA A 1 93 ? 0.421 0.408 -18.991 1.00 91.81 93 ALA A N 1
ATOM 725 C CA . ALA A 1 93 ? -1.016 0.148 -19.078 1.00 91.81 93 ALA A CA 1
ATOM 726 C C . ALA A 1 93 ? -1.490 -0.894 -18.045 1.00 91.81 93 ALA A C 1
ATOM 728 O O . ALA A 1 93 ? -2.566 -0.750 -17.459 1.00 91.81 93 ALA A O 1
ATOM 729 N N . LEU A 1 94 ? -0.698 -1.942 -17.799 1.00 93.31 94 LEU A N 1
ATOM 730 C CA . LEU A 1 94 ? -1.007 -2.951 -16.786 1.00 93.31 94 LEU A CA 1
ATOM 731 C C . LEU A 1 94 ? -0.893 -2.388 -15.362 1.00 93.31 94 LEU A C 1
ATOM 733 O O . LEU A 1 94 ? -1.788 -2.630 -14.549 1.00 93.31 94 LEU A O 1
ATOM 737 N N . ALA A 1 95 ? 0.147 -1.601 -15.082 1.00 93.69 95 ALA A N 1
ATOM 738 C CA . ALA A 1 95 ? 0.315 -0.897 -13.815 1.00 93.69 95 ALA A CA 1
ATOM 739 C C . ALA A 1 95 ? -0.884 0.018 -13.534 1.00 93.69 95 ALA A C 1
ATOM 741 O O . ALA A 1 95 ? -1.482 -0.043 -12.461 1.00 93.69 95 ALA A O 1
ATOM 742 N N . SER A 1 96 ? -1.321 0.777 -14.542 1.00 95.00 96 SER A N 1
ATOM 743 C CA . SER A 1 96 ? -2.508 1.633 -14.470 1.00 95.00 96 SER A CA 1
ATOM 744 C C . SER A 1 96 ? -3.781 0.847 -14.141 1.00 95.00 96 SER A C 1
ATOM 746 O O . SER A 1 96 ? -4.582 1.282 -13.313 1.00 95.00 96 SER A O 1
ATOM 748 N N . ILE A 1 97 ? -3.970 -0.339 -14.731 1.00 96.25 97 ILE A N 1
ATOM 749 C CA . ILE A 1 97 ? -5.109 -1.210 -14.400 1.00 96.25 97 ILE A CA 1
ATOM 750 C C . ILE A 1 97 ? -5.064 -1.626 -12.927 1.00 96.25 97 ILE A C 1
ATOM 752 O O . ILE A 1 97 ? -6.092 -1.573 -12.250 1.00 96.25 97 ILE A O 1
ATOM 756 N N . TYR A 1 98 ? -3.898 -2.015 -12.410 1.00 96.25 98 TYR A N 1
ATOM 757 C CA . TYR A 1 98 ? -3.772 -2.374 -11.000 1.00 96.25 98 TYR A CA 1
ATOM 758 C C . TYR A 1 98 ? -3.943 -1.173 -10.065 1.00 96.25 98 TYR A C 1
ATOM 760 O O . TYR A 1 98 ? -4.629 -1.308 -9.052 1.00 96.25 98 TYR A O 1
ATOM 768 N N . MET A 1 99 ? -3.478 0.021 -10.437 1.00 97.19 99 MET A N 1
ATOM 769 C CA . MET A 1 99 ? -3.785 1.251 -9.698 1.00 97.19 99 MET A CA 1
ATOM 770 C C . MET A 1 99 ? -5.282 1.553 -9.645 1.00 97.19 99 MET A C 1
ATOM 772 O O . MET A 1 99 ? -5.800 1.919 -8.583 1.00 97.19 99 MET A O 1
ATOM 776 N N . LEU A 1 100 ? -6.005 1.357 -10.753 1.00 97.75 100 LEU A N 1
ATOM 777 C CA . LEU A 1 100 ? -7.463 1.475 -10.760 1.00 97.75 100 LEU A CA 1
ATOM 778 C C . LEU A 1 100 ? -8.097 0.469 -9.794 1.00 97.75 100 LEU A C 1
ATOM 780 O O . LEU A 1 100 ? -8.943 0.857 -8.994 1.00 97.75 100 LEU A O 1
ATOM 784 N N . ARG A 1 101 ? -7.665 -0.798 -9.806 1.00 97.81 101 ARG A N 1
ATOM 785 C CA . ARG A 1 101 ? -8.188 -1.830 -8.889 1.00 97.81 101 ARG A CA 1
ATOM 786 C C . ARG A 1 101 ? -7.883 -1.539 -7.420 1.00 97.81 101 ARG A C 1
ATOM 788 O O . ARG A 1 101 ? -8.753 -1.732 -6.569 1.00 97.81 101 ARG A O 1
ATOM 795 N N . CYS A 1 102 ? -6.687 -1.039 -7.120 1.00 98.06 102 CYS A N 1
ATOM 796 C CA . CYS A 1 102 ? -6.318 -0.555 -5.791 1.00 98.06 102 CYS A CA 1
ATOM 797 C C . CYS A 1 102 ? -7.291 0.543 -5.337 1.00 98.06 102 CYS A C 1
ATOM 799 O O . CYS A 1 102 ? -7.930 0.427 -4.289 1.00 98.06 102 CYS A O 1
ATOM 801 N N . THR A 1 103 ? -7.492 1.555 -6.182 1.00 98.06 103 THR A N 1
ATOM 802 C CA . THR A 1 103 ? -8.392 2.682 -5.905 1.00 98.06 103 THR A CA 1
ATOM 803 C C . THR A 1 103 ? -9.845 2.232 -5.741 1.00 98.06 103 THR A C 1
ATOM 805 O O . THR A 1 103 ? -10.517 2.664 -4.809 1.00 98.06 103 THR A O 1
ATOM 808 N N . GLU A 1 104 ? -10.342 1.332 -6.595 1.00 98.00 104 GLU A N 1
ATOM 809 C CA . GLU A 1 104 ? -11.686 0.750 -6.484 1.00 98.00 104 GLU A CA 1
ATOM 810 C C . GLU A 1 104 ? -11.885 0.007 -5.161 1.00 98.00 104 GLU A C 1
ATOM 812 O O . GLU A 1 104 ? -12.935 0.157 -4.532 1.00 98.00 104 GLU A O 1
ATOM 817 N N . THR A 1 105 ? -10.874 -0.748 -4.724 1.00 97.88 105 THR A N 1
ATOM 818 C CA . THR A 1 105 ? -10.910 -1.495 -3.461 1.00 97.88 105 THR A CA 1
ATOM 819 C C . THR A 1 105 ? -11.026 -0.543 -2.272 1.00 97.88 105 THR A C 1
ATOM 821 O O . THR A 1 105 ? -11.942 -0.675 -1.459 1.00 97.88 105 THR A O 1
ATOM 824 N N . TYR A 1 106 ? -10.165 0.479 -2.209 1.00 97.88 106 TYR A N 1
ATOM 825 C CA . TYR A 1 106 ? -10.236 1.491 -1.154 1.00 97.88 106 TYR A CA 1
ATOM 826 C C . TYR A 1 106 ? -11.510 2.332 -1.230 1.00 97.88 106 TYR A C 1
ATOM 828 O O . TYR A 1 106 ? -12.069 2.684 -0.196 1.00 97.88 106 TYR A O 1
ATOM 836 N N . ARG A 1 107 ? -12.033 2.598 -2.432 1.00 97.19 107 ARG A N 1
ATOM 837 C CA . ARG A 1 107 ? -13.303 3.312 -2.607 1.00 97.19 107 ARG A CA 1
ATOM 838 C C . ARG A 1 107 ? -14.475 2.536 -2.035 1.00 97.19 107 ARG A C 1
ATOM 840 O O . ARG A 1 107 ? -15.298 3.131 -1.347 1.00 97.19 107 ARG A O 1
ATOM 847 N N . GLY A 1 108 ? -14.530 1.229 -2.282 1.00 96.25 108 GLY A N 1
ATOM 848 C CA . GLY A 1 108 ? -15.527 0.355 -1.667 1.00 96.25 108 GLY A CA 1
ATOM 849 C C . GLY A 1 108 ? -15.420 0.340 -0.141 1.00 96.25 108 GLY A C 1
ATOM 850 O O . GLY A 1 108 ? -16.434 0.407 0.542 1.00 96.25 108 GLY A O 1
ATOM 851 N N . LEU A 1 109 ? -14.195 0.321 0.392 1.00 96.25 109 LEU A N 1
ATOM 852 C CA . LEU A 1 109 ? -13.948 0.297 1.835 1.00 96.25 109 LEU A CA 1
ATOM 853 C C . LEU A 1 109 ? -14.248 1.636 2.540 1.00 96.25 109 LEU A C 1
ATOM 855 O O . LEU A 1 109 ? -14.684 1.633 3.689 1.00 96.25 109 LEU A O 1
ATOM 859 N N . MET A 1 110 ? -14.000 2.763 1.867 1.00 97.31 110 MET A N 1
ATOM 860 C CA . MET A 1 110 ? -13.993 4.120 2.441 1.00 97.31 110 MET A CA 1
ATOM 861 C C . MET A 1 110 ? -15.075 5.031 1.867 1.00 97.31 110 MET A C 1
ATOM 863 O O . MET A 1 110 ? -14.912 6.251 1.831 1.00 97.31 110 MET A O 1
ATOM 867 N N . THR A 1 111 ? -16.181 4.448 1.398 1.00 94.56 111 THR A N 1
ATOM 868 C CA . THR A 1 111 ? -17.276 5.204 0.770 1.00 94.56 111 THR A CA 1
ATOM 869 C C . THR A 1 111 ? -17.812 6.304 1.693 1.00 94.56 111 THR A C 1
ATOM 871 O O . THR A 1 111 ? -17.973 7.437 1.246 1.00 94.56 111 THR A O 1
ATOM 874 N N . ASP A 1 112 ? -17.983 6.007 2.984 1.00 94.56 112 ASP A N 1
ATOM 875 C CA . ASP A 1 112 ? -18.557 6.937 3.968 1.00 94.56 112 ASP A CA 1
ATOM 876 C C . ASP A 1 112 ? -17.496 7.677 4.807 1.00 94.56 112 ASP A C 1
ATOM 878 O O . ASP A 1 112 ? -17.816 8.323 5.804 1.00 94.56 112 ASP A O 1
ATOM 882 N N . THR A 1 113 ? -16.223 7.620 4.397 1.00 96.81 113 THR A N 1
ATOM 883 C CA . THR A 1 113 ? -15.086 8.161 5.160 1.00 96.81 113 THR A CA 1
ATOM 884 C C . THR A 1 113 ? -14.358 9.247 4.357 1.00 96.81 113 THR A C 1
ATOM 886 O O . THR A 1 113 ? -13.250 9.024 3.867 1.00 96.81 113 THR A O 1
ATOM 889 N N . PRO A 1 114 ? -14.929 10.459 4.206 1.00 95.75 114 PRO A N 1
ATOM 890 C CA . PRO A 1 114 ? -14.353 11.503 3.352 1.00 95.75 114 PRO A CA 1
ATOM 891 C C . PRO A 1 114 ? -12.952 11.954 3.794 1.00 95.75 114 PRO A C 1
ATOM 893 O O . PRO A 1 114 ? -12.148 12.359 2.956 1.00 95.75 114 PRO A O 1
ATOM 896 N N . ALA A 1 115 ? -12.632 11.832 5.088 1.00 97.88 115 ALA A N 1
ATOM 897 C CA . ALA A 1 115 ? -11.316 12.151 5.645 1.00 97.88 115 ALA A CA 1
ATOM 898 C C . ALA A 1 115 ? -10.180 11.250 5.117 1.00 97.88 115 ALA A C 1
ATOM 900 O O . ALA A 1 115 ? -9.014 11.626 5.210 1.00 97.88 115 ALA A O 1
ATOM 901 N N . PHE A 1 116 ? -10.499 10.088 4.537 1.00 98.56 116 PHE A N 1
ATOM 902 C CA . PHE A 1 116 ? -9.510 9.171 3.971 1.00 98.56 116 PHE A CA 1
ATOM 903 C C . PHE A 1 116 ? -8.851 9.717 2.700 1.00 98.56 116 PHE A C 1
ATOM 905 O O . PHE A 1 116 ? -7.647 9.568 2.503 1.00 98.56 116 PHE A O 1
ATOM 912 N N . TRP A 1 117 ? -9.626 10.359 1.824 1.00 98.12 117 TRP A N 1
ATOM 913 C CA . TRP A 1 117 ? -9.169 10.690 0.473 1.00 98.12 117 TRP A CA 1
ATOM 914 C C . TRP A 1 117 ? -7.998 11.676 0.423 1.00 98.12 117 TRP A C 1
ATOM 916 O O . TRP A 1 117 ? -7.063 11.417 -0.335 1.00 98.12 117 TRP A O 1
ATOM 926 N N . PRO A 1 118 ? -7.954 12.747 1.240 1.00 98.56 118 PRO A N 1
ATOM 927 C CA . PRO A 1 118 ? -6.770 13.599 1.314 1.00 98.56 118 PRO A CA 1
ATOM 928 C C . PRO A 1 118 ? -5.495 12.828 1.688 1.00 98.56 118 PRO A C 1
ATOM 930 O O . PRO A 1 118 ? -4.442 13.083 1.108 1.00 98.56 118 PRO A O 1
ATOM 933 N N . LEU A 1 119 ? -5.589 11.850 2.599 1.00 98.62 119 LEU A N 1
ATOM 934 C CA . LEU A 1 119 ? -4.462 10.999 2.998 1.00 98.62 119 LEU A CA 1
ATOM 935 C C . LEU A 1 119 ? -4.051 10.062 1.858 1.00 98.62 119 LEU A C 1
ATOM 937 O O . LEU A 1 119 ? -2.874 9.992 1.520 1.00 98.62 119 LEU A O 1
ATOM 941 N N . PHE A 1 120 ? -5.025 9.411 1.214 1.00 98.56 120 PHE A N 1
ATOM 942 C CA . PHE A 1 120 ? -4.797 8.558 0.045 1.00 98.56 120 PHE A CA 1
ATOM 943 C C . PHE A 1 120 ? -4.032 9.302 -1.059 1.00 98.56 120 PHE A C 1
ATOM 945 O O . PHE A 1 120 ? -3.027 8.808 -1.566 1.00 98.56 120 PHE A O 1
ATOM 952 N N . HIS A 1 121 ? -4.478 10.513 -1.404 1.00 98.31 121 HIS A N 1
ATOM 953 C CA . HIS A 1 121 ? -3.820 11.346 -2.410 1.00 98.31 121 HIS A CA 1
ATOM 954 C C . HIS A 1 121 ? -2.426 11.797 -1.981 1.00 98.31 121 HIS A C 1
ATOM 956 O O . HIS A 1 121 ? -1.498 11.741 -2.791 1.00 98.31 121 HIS A O 1
ATOM 962 N N . ARG A 1 122 ? -2.266 12.219 -0.721 1.00 98.50 122 ARG A N 1
ATOM 963 C CA . ARG A 1 122 ? -0.968 12.619 -0.172 1.00 98.50 122 ARG A CA 1
ATOM 964 C C . ARG A 1 122 ? 0.054 11.492 -0.307 1.00 98.50 122 ARG A C 1
ATOM 966 O O . ARG A 1 122 ? 1.098 11.712 -0.903 1.00 98.50 122 ARG A O 1
ATOM 973 N N . TYR A 1 123 ? -0.260 10.286 0.157 1.00 98.56 123 TYR A N 1
ATOM 974 C CA . TYR A 1 123 ? 0.714 9.193 0.172 1.00 98.56 123 TYR A CA 1
ATOM 975 C C . TYR A 1 123 ? 1.085 8.672 -1.218 1.00 98.56 123 TYR A C 1
ATOM 977 O O . TYR A 1 123 ? 2.234 8.298 -1.442 1.00 98.56 123 TYR A O 1
ATOM 985 N N . TRP A 1 124 ? 0.154 8.686 -2.178 1.00 97.88 124 TRP A N 1
ATOM 986 C CA . TRP A 1 124 ? 0.518 8.425 -3.573 1.00 97.88 124 TRP A CA 1
ATOM 987 C C . TRP A 1 124 ? 1.414 9.523 -4.145 1.00 97.88 124 TRP A C 1
ATOM 989 O O . TRP A 1 124 ? 2.346 9.225 -4.884 1.00 97.88 124 TRP A O 1
ATOM 999 N N . THR A 1 125 ? 1.164 10.783 -3.789 1.00 98.00 125 THR A N 1
ATOM 1000 C CA . THR A 1 125 ? 2.005 11.906 -4.225 1.00 98.00 125 THR A CA 1
ATOM 1001 C C . THR A 1 125 ? 3.414 11.799 -3.642 1.00 98.00 125 THR A C 1
ATOM 1003 O O . THR A 1 125 ? 4.373 11.969 -4.385 1.00 98.00 125 THR A O 1
ATOM 1006 N N . GLU A 1 126 ? 3.544 11.457 -2.356 1.00 97.88 126 GLU A N 1
ATOM 1007 C CA . GLU A 1 126 ? 4.832 11.181 -1.699 1.00 97.88 126 GLU A CA 1
ATOM 1008 C C . GLU A 1 126 ? 5.596 10.060 -2.415 1.00 97.88 126 GLU A C 1
ATOM 1010 O O . GLU A 1 126 ? 6.765 10.231 -2.745 1.00 97.88 126 GLU A O 1
ATOM 1015 N N . TYR A 1 127 ? 4.925 8.947 -2.732 1.00 96.88 127 TYR A N 1
ATOM 1016 C CA . TYR A 1 127 ? 5.528 7.839 -3.477 1.00 96.88 127 TYR A CA 1
ATOM 1017 C C . TYR A 1 127 ? 6.086 8.274 -4.839 1.00 96.88 127 TYR A C 1
ATOM 1019 O O . TYR A 1 127 ? 7.255 8.040 -5.141 1.00 96.88 127 TYR A O 1
ATOM 1027 N N . TYR A 1 128 ? 5.268 8.935 -5.664 1.00 95.62 128 TYR A N 1
ATOM 1028 C CA . TYR A 1 128 ? 5.700 9.355 -6.998 1.00 95.62 128 TYR A CA 1
ATOM 1029 C C . TYR A 1 128 ? 6.764 10.457 -6.956 1.00 95.62 128 TYR A C 1
ATOM 1031 O O . TYR A 1 128 ? 7.648 10.478 -7.811 1.00 95.62 128 TYR A O 1
ATOM 1039 N N . ALA A 1 129 ? 6.706 11.355 -5.969 1.00 96.12 129 ALA A N 1
ATOM 1040 C CA . ALA A 1 129 ? 7.741 12.361 -5.759 1.00 96.12 129 ALA A CA 1
ATOM 1041 C C . ALA A 1 129 ? 9.081 11.710 -5.385 1.00 96.12 129 ALA A C 1
ATOM 1043 O O . ALA A 1 129 ? 10.107 12.084 -5.950 1.00 96.12 129 ALA A O 1
ATOM 1044 N N . ALA A 1 130 ? 9.065 10.702 -4.506 1.00 95.31 130 ALA A N 1
ATOM 1045 C CA . ALA A 1 130 ? 10.255 9.946 -4.131 1.00 95.31 130 ALA A CA 1
ATOM 1046 C C . ALA A 1 130 ? 10.885 9.220 -5.328 1.00 95.31 130 ALA A C 1
ATOM 1048 O O . ALA A 1 130 ? 12.091 9.329 -5.536 1.00 95.31 130 ALA A O 1
ATOM 1049 N N . LEU A 1 131 ? 10.072 8.558 -6.158 1.00 92.38 131 LEU A N 1
ATOM 1050 C CA . LEU A 1 131 ? 10.548 7.920 -7.390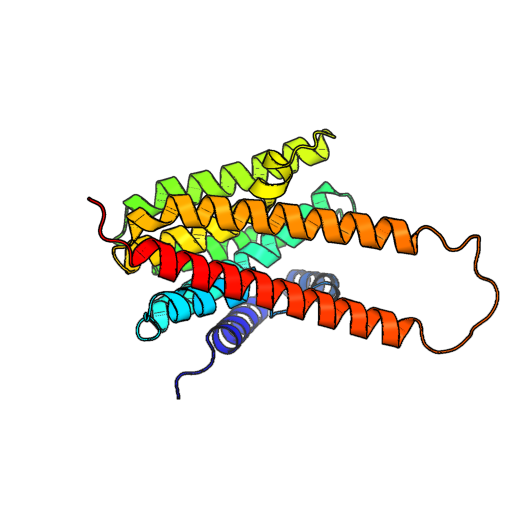 1.00 92.38 131 LEU A CA 1
ATOM 1051 C C . LEU A 1 131 ? 11.175 8.923 -8.365 1.00 92.38 131 LEU A C 1
ATOM 1053 O O . LEU A 1 131 ? 12.238 8.672 -8.928 1.00 92.38 131 LEU A O 1
ATOM 1057 N N . ALA A 1 132 ? 10.531 10.074 -8.569 1.00 92.62 132 ALA A N 1
ATOM 1058 C CA . ALA A 1 132 ? 11.051 11.105 -9.461 1.00 92.62 132 ALA A CA 1
ATOM 1059 C C . ALA A 1 132 ? 12.379 11.690 -8.951 1.00 92.62 132 ALA A C 1
ATOM 1061 O O . ALA A 1 132 ? 13.284 11.939 -9.749 1.00 92.62 132 ALA A O 1
ATOM 1062 N N . ALA A 1 133 ? 12.503 11.892 -7.637 1.00 94.06 133 ALA A N 1
ATOM 1063 C CA . ALA A 1 133 ? 13.728 12.371 -7.006 1.00 94.06 133 ALA A CA 1
ATOM 1064 C C . ALA A 1 133 ? 14.867 11.344 -7.136 1.00 94.06 133 ALA A C 1
ATOM 1066 O O . ALA A 1 133 ? 15.973 11.699 -7.544 1.00 94.06 133 ALA A O 1
ATOM 1067 N N . GLU A 1 134 ? 14.589 10.062 -6.882 1.00 90.19 134 GLU A N 1
ATOM 1068 C CA . GLU A 1 134 ? 15.561 8.977 -7.053 1.00 90.19 134 GLU A CA 1
ATOM 1069 C C . GLU A 1 134 ? 16.034 8.855 -8.509 1.00 90.19 134 GLU A C 1
ATOM 1071 O O . GLU A 1 134 ? 17.239 8.800 -8.761 1.00 90.19 134 GLU A O 1
ATOM 1076 N N . ALA A 1 135 ? 15.115 8.923 -9.479 1.00 89.12 135 ALA A N 1
ATOM 1077 C CA . ALA A 1 135 ? 15.445 8.921 -10.906 1.00 89.12 135 ALA A CA 1
ATOM 1078 C C . ALA A 1 135 ? 16.287 10.143 -11.330 1.00 89.12 135 ALA A C 1
ATOM 1080 O O . ALA A 1 135 ? 17.085 10.063 -12.266 1.00 89.12 135 ALA A O 1
ATOM 1081 N N . ALA A 1 136 ? 16.147 11.274 -10.630 1.00 92.12 136 ALA A N 1
ATOM 1082 C CA . ALA A 1 136 ? 16.994 12.456 -10.799 1.00 92.12 136 ALA A CA 1
ATOM 1083 C C . ALA A 1 136 ? 18.366 12.334 -10.100 1.00 92.12 136 ALA A C 1
ATOM 1085 O O . ALA A 1 136 ? 19.201 13.235 -10.213 1.00 92.12 136 ALA A O 1
ATOM 1086 N N . GLY A 1 137 ? 18.624 11.222 -9.405 1.00 91.19 137 GLY A N 1
ATOM 1087 C CA . GLY A 1 137 ? 19.859 10.952 -8.673 1.00 91.19 137 GLY A CA 1
ATOM 1088 C C . GLY A 1 137 ? 19.892 11.534 -7.259 1.00 91.19 137 GLY A C 1
ATOM 1089 O O . GLY A 1 137 ? 20.953 11.535 -6.628 1.00 91.19 137 GLY A O 1
ATOM 1090 N N . GLU A 1 138 ? 18.768 12.036 -6.744 1.00 92.44 138 GLU A N 1
ATOM 1091 C CA . GLU A 1 138 ? 18.669 12.483 -5.358 1.00 92.44 138 GLU A CA 1
ATOM 1092 C C . GLU A 1 138 ? 18.551 11.281 -4.417 1.00 92.44 138 GLU A C 1
ATOM 1094 O O . GLU A 1 138 ? 17.830 10.320 -4.676 1.00 92.44 138 GLU A O 1
ATOM 1099 N N . ARG A 1 139 ? 19.268 11.327 -3.290 1.00 88.62 139 ARG A N 1
ATOM 1100 C CA . ARG A 1 139 ? 19.229 10.258 -2.288 1.00 88.62 139 ARG A CA 1
ATOM 1101 C C . ARG A 1 139 ? 19.276 10.848 -0.890 1.00 88.62 139 ARG A C 1
ATOM 1103 O O . ARG A 1 139 ? 20.252 11.487 -0.500 1.00 88.62 139 ARG A O 1
ATOM 1110 N N . SER A 1 140 ? 18.223 10.606 -0.124 1.00 93.69 140 SER A N 1
ATOM 1111 C CA . SER A 1 140 ? 18.121 10.947 1.292 1.00 93.69 140 SER A CA 1
ATOM 1112 C C . SER A 1 140 ? 17.303 9.874 2.009 1.00 93.69 140 SER A C 1
ATOM 1114 O O . SER A 1 140 ? 16.563 9.124 1.372 1.00 93.69 140 SER A O 1
ATOM 1116 N N . ASN A 1 141 ? 17.417 9.795 3.336 1.00 91.00 141 ASN A N 1
ATOM 1117 C CA . ASN A 1 141 ? 16.581 8.878 4.118 1.00 91.00 141 ASN A CA 1
ATOM 1118 C C . ASN A 1 141 ? 15.088 9.200 3.959 1.00 91.00 141 ASN A C 1
ATOM 1120 O O . ASN A 1 141 ? 14.273 8.290 3.983 1.00 91.00 141 ASN A O 1
ATOM 1124 N N . GLU A 1 142 ? 14.745 10.473 3.764 1.00 93.94 142 GLU A N 1
ATOM 1125 C CA . GLU A 1 142 ? 13.371 10.910 3.510 1.00 93.94 142 GLU A CA 1
ATOM 1126 C C . GLU A 1 142 ? 12.848 10.362 2.175 1.00 93.94 142 GLU A C 1
ATOM 1128 O O . GLU A 1 142 ? 11.807 9.713 2.160 1.00 93.94 142 GLU A O 1
ATOM 1133 N N . ILE A 1 143 ? 13.601 10.535 1.080 1.00 94.62 143 ILE A N 1
ATOM 1134 C CA . ILE A 1 143 ? 13.230 10.010 -0.246 1.00 94.62 143 ILE A CA 1
ATOM 1135 C C . ILE A 1 143 ? 13.073 8.491 -0.183 1.00 94.62 143 ILE A C 1
ATOM 1137 O O . ILE A 1 143 ? 12.067 7.956 -0.641 1.00 94.62 143 ILE A O 1
ATOM 1141 N N . ILE A 1 144 ? 14.035 7.797 0.438 1.00 92.12 144 ILE A N 1
ATOM 1142 C CA . ILE A 1 144 ? 13.962 6.345 0.614 1.00 92.12 144 ILE A CA 1
ATOM 1143 C C . ILE A 1 144 ? 12.687 5.996 1.391 1.00 92.12 144 ILE A C 1
ATOM 1145 O O . ILE A 1 144 ? 11.848 5.268 0.875 1.00 92.12 144 ILE A O 1
ATOM 1149 N N . GLY A 1 145 ? 12.477 6.557 2.584 1.00 92.69 145 GLY A N 1
ATOM 1150 C CA . GLY A 1 145 ? 11.292 6.283 3.404 1.00 92.69 145 GLY A CA 1
ATOM 1151 C C . GLY A 1 145 ? 9.971 6.515 2.663 1.00 92.69 145 GLY A C 1
ATOM 1152 O O . GLY A 1 145 ? 9.053 5.692 2.745 1.00 92.69 145 GLY A O 1
ATOM 1153 N N . GLN A 1 146 ? 9.894 7.583 1.868 1.00 96.31 146 GLN A N 1
ATOM 1154 C CA . GLN A 1 146 ? 8.711 7.935 1.087 1.00 96.31 146 GLN A CA 1
ATOM 1155 C C . GLN A 1 146 ? 8.387 6.934 -0.037 1.00 96.31 146 GLN A C 1
ATOM 1157 O O . GLN A 1 146 ? 7.216 6.854 -0.425 1.00 96.31 146 GLN A O 1
ATOM 1162 N N . LYS A 1 147 ? 9.325 6.084 -0.487 1.00 93.69 147 LYS A N 1
ATOM 1163 C CA . LYS A 1 147 ? 9.021 4.969 -1.411 1.00 93.69 147 LYS A CA 1
ATOM 1164 C C . LYS A 1 147 ? 8.052 3.942 -0.806 1.00 93.69 147 LYS A C 1
ATOM 1166 O O . LYS A 1 147 ? 7.348 3.260 -1.548 1.00 93.69 147 LYS A O 1
ATOM 1171 N N . LEU A 1 148 ? 7.933 3.867 0.526 1.00 93.81 148 LEU A N 1
ATOM 1172 C CA . LEU A 1 148 ? 6.952 3.009 1.210 1.00 93.81 148 LEU A CA 1
ATOM 1173 C C . LEU A 1 148 ? 5.663 3.745 1.616 1.00 93.81 148 LEU A C 1
ATOM 1175 O O . LEU A 1 148 ? 4.810 3.176 2.299 1.00 93.81 148 LEU A O 1
ATOM 1179 N N . SER A 1 149 ? 5.454 4.978 1.147 1.00 96.69 149 SER A N 1
ATOM 1180 C CA . SER A 1 149 ? 4.213 5.727 1.393 1.00 96.69 149 SER A CA 1
ATOM 1181 C C . SER A 1 149 ? 2.924 4.987 1.005 1.00 96.69 149 SER A C 1
ATOM 1183 O O . SER A 1 149 ? 1.940 5.143 1.730 1.00 96.69 149 SER A O 1
ATOM 1185 N N . PRO A 1 150 ? 2.876 4.102 -0.016 1.00 96.12 150 PRO A N 1
ATOM 1186 C CA . PRO A 1 150 ? 1.673 3.312 -0.279 1.00 96.12 150 PRO A CA 1
ATOM 1187 C C . PRO A 1 150 ? 1.224 2.452 0.917 1.00 96.12 150 PRO A C 1
ATOM 1189 O O . PRO A 1 150 ? 0.030 2.215 1.078 1.00 96.12 150 PRO A O 1
ATOM 1192 N N . LEU A 1 151 ? 2.135 2.042 1.810 1.00 95.31 151 LEU A N 1
ATOM 1193 C CA . LEU A 1 151 ? 1.784 1.316 3.038 1.00 95.31 151 LEU A CA 1
ATOM 1194 C C . LEU A 1 151 ? 1.114 2.217 4.093 1.00 95.31 151 LEU A C 1
ATOM 1196 O O . LEU A 1 151 ? 0.285 1.749 4.878 1.00 95.31 151 LEU A O 1
ATOM 1200 N N . LYS A 1 152 ? 1.408 3.525 4.089 1.00 97.94 152 LYS A N 1
ATOM 1201 C CA . LYS A 1 152 ? 0.746 4.510 4.962 1.00 97.94 152 LYS A CA 1
ATOM 1202 C C . LYS A 1 152 ? -0.740 4.650 4.628 1.00 97.94 152 LYS A C 1
ATOM 1204 O O . LYS A 1 152 ? -1.541 4.918 5.519 1.00 97.94 152 LYS A O 1
ATOM 1209 N N . ILE A 1 153 ? -1.140 4.392 3.378 1.00 98.44 153 ILE A N 1
ATOM 1210 C CA . ILE A 1 153 ? -2.555 4.343 2.974 1.00 98.44 153 ILE A CA 1
ATOM 1211 C C . ILE A 1 153 ? -3.301 3.279 3.783 1.00 98.44 153 ILE A C 1
ATOM 1213 O O . ILE A 1 153 ? -4.403 3.528 4.274 1.00 98.44 153 ILE A O 1
ATOM 1217 N N . SER A 1 154 ? -2.686 2.111 3.964 1.00 96.94 154 SER A N 1
ATOM 1218 C CA . SER A 1 154 ? -3.232 1.010 4.758 1.00 96.94 154 SER A CA 1
ATOM 1219 C C . SER A 1 154 ? -3.361 1.394 6.227 1.00 96.94 154 SER A C 1
ATOM 1221 O O . SER A 1 154 ? -4.391 1.127 6.844 1.00 96.94 154 SER A O 1
ATOM 1223 N N . ALA A 1 155 ? -2.332 2.045 6.776 1.00 97.25 155 ALA A N 1
ATOM 1224 C CA . ALA A 1 155 ? -2.340 2.538 8.149 1.00 97.25 155 ALA A CA 1
ATOM 1225 C C . ALA A 1 155 ? -3.462 3.565 8.360 1.00 97.25 155 ALA A C 1
ATOM 1227 O O . ALA A 1 155 ? -4.289 3.388 9.249 1.00 97.25 155 ALA A O 1
ATOM 1228 N N . ALA A 1 156 ? -3.564 4.575 7.493 1.00 98.44 156 ALA A N 1
ATOM 1229 C CA . ALA A 1 156 ? -4.627 5.576 7.548 1.00 98.44 156 ALA A CA 1
ATOM 1230 C C . ALA A 1 156 ? -6.019 4.955 7.417 1.00 98.44 156 ALA A C 1
ATOM 1232 O O . ALA A 1 156 ? -6.938 5.333 8.143 1.00 98.44 156 ALA A O 1
ATOM 1233 N N . ALA A 1 157 ? -6.174 3.977 6.523 1.00 98.31 157 ALA A N 1
ATOM 1234 C CA . ALA A 1 157 ? -7.427 3.265 6.362 1.00 98.31 157 ALA A CA 1
ATOM 1235 C C . ALA A 1 157 ? -7.857 2.575 7.663 1.00 98.31 157 ALA A C 1
ATOM 1237 O O . ALA A 1 157 ? -8.964 2.787 8.156 1.00 98.31 157 ALA A O 1
ATOM 1238 N N . LEU A 1 158 ? -6.975 1.773 8.250 1.00 97.56 158 LEU A N 1
ATOM 1239 C CA . LEU A 1 158 ? -7.288 1.037 9.470 1.00 97.56 158 LEU A CA 1
ATOM 1240 C C . LEU A 1 158 ? -7.465 1.976 10.674 1.00 97.56 158 LEU A C 1
ATOM 1242 O O . LEU A 1 158 ? -8.423 1.821 11.427 1.00 97.56 158 LEU A O 1
ATOM 1246 N N . CYS A 1 159 ? -6.645 3.023 10.796 1.00 97.19 159 CYS A N 1
ATOM 1247 C CA . CYS A 1 159 ? -6.805 4.054 11.824 1.00 97.19 159 CYS A CA 1
ATOM 1248 C C . CYS A 1 159 ? -8.168 4.749 11.758 1.00 97.19 159 CYS A C 1
ATOM 1250 O O . CYS A 1 159 ? -8.800 4.930 12.794 1.00 97.19 159 CYS A O 1
ATOM 1252 N N . LEU A 1 160 ? -8.655 5.115 10.570 1.00 97.69 160 LEU A N 1
ATOM 1253 C CA . LEU A 1 160 ? -9.986 5.713 10.429 1.00 97.69 160 LEU A CA 1
ATOM 1254 C C . LEU A 1 160 ? -11.099 4.729 10.802 1.00 97.69 160 LEU A C 1
ATOM 1256 O O . LEU A 1 160 ? -12.066 5.117 11.450 1.00 97.69 160 LEU A O 1
ATOM 1260 N N . ARG A 1 161 ? -10.961 3.454 10.422 1.00 96.31 161 ARG A N 1
ATOM 1261 C CA . ARG A 1 161 ? -11.952 2.412 10.739 1.00 96.31 161 ARG A CA 1
ATOM 1262 C C . ARG A 1 161 ? -12.028 2.091 12.225 1.00 96.31 161 ARG A C 1
ATOM 1264 O O . ARG A 1 161 ? -13.096 1.737 12.716 1.00 96.31 161 ARG A O 1
ATOM 1271 N N . TRP A 1 162 ? -10.908 2.189 12.929 1.00 96.44 162 TRP A N 1
ATOM 1272 C CA . TRP A 1 162 ? -10.806 1.829 14.342 1.00 96.44 162 TRP A CA 1
ATOM 1273 C C . TRP A 1 162 ? -10.850 3.027 15.288 1.00 96.44 162 TRP A C 1
ATOM 1275 O O . TRP A 1 162 ? -10.607 2.843 16.482 1.00 96.44 162 TRP A O 1
ATOM 1285 N N . ASP A 1 163 ? -11.149 4.220 14.762 1.00 96.06 163 ASP A N 1
ATOM 1286 C CA . ASP A 1 163 ? -11.133 5.495 15.490 1.00 96.06 163 ASP A CA 1
ATOM 1287 C C . ASP A 1 163 ? -9.790 5.752 16.210 1.00 96.06 163 ASP A C 1
ATOM 1289 O O . ASP A 1 163 ? -9.702 6.231 17.338 1.00 96.06 163 ASP A O 1
ATOM 1293 N N . ALA A 1 164 ? -8.698 5.383 15.538 1.00 95.50 164 ALA A N 1
ATOM 1294 C CA . ALA A 1 164 ? -7.329 5.383 16.049 1.00 95.50 164 ALA A CA 1
ATOM 1295 C C . ALA A 1 164 ? -6.418 6.361 15.285 1.00 95.50 164 ALA A C 1
ATOM 1297 O O . ALA A 1 164 ? -5.215 6.141 15.156 1.00 95.50 164 ALA A O 1
ATOM 1298 N N . MET A 1 165 ? -6.974 7.462 14.765 1.00 96.88 165 MET A N 1
ATOM 1299 C CA . MET A 1 165 ? -6.218 8.462 13.990 1.00 96.88 165 MET A CA 1
ATOM 1300 C C . MET A 1 165 ? -5.080 9.128 14.767 1.00 96.88 165 MET A C 1
ATOM 1302 O O . MET A 1 165 ? -4.102 9.559 14.163 1.00 96.88 165 MET A O 1
ATOM 1306 N N . HIS A 1 166 ? -5.162 9.154 16.098 1.00 94.38 166 HIS A N 1
ATOM 1307 C CA . HIS A 1 166 ? -4.079 9.622 16.965 1.00 94.38 166 HIS A CA 1
ATOM 1308 C C . HIS A 1 166 ? -2.785 8.796 16.821 1.00 94.38 166 HIS A C 1
ATOM 1310 O O . HIS A 1 166 ? -1.716 9.291 17.158 1.00 94.38 166 HIS A O 1
ATOM 1316 N N . GLN A 1 167 ? -2.862 7.564 16.305 1.00 91.06 167 GLN A N 1
ATOM 1317 C CA . GLN A 1 167 ? -1.706 6.682 16.104 1.00 91.06 167 GLN A CA 1
ATOM 1318 C C . GLN A 1 167 ? -1.044 6.855 14.734 1.00 91.06 167 GLN A C 1
ATOM 1320 O O . GLN A 1 167 ? 0.067 6.368 14.531 1.00 91.06 167 GLN A O 1
ATOM 1325 N N . LEU A 1 168 ? -1.715 7.522 13.786 1.00 95.94 168 LEU A N 1
ATOM 1326 C CA . LEU A 1 168 ? -1.249 7.613 12.405 1.00 95.94 168 LEU A CA 1
ATOM 1327 C C . LEU A 1 168 ? 0.145 8.254 12.276 1.00 95.94 168 LEU A C 1
ATOM 1329 O O . LEU A 1 168 ? 0.958 7.647 11.588 1.00 95.94 168 LEU A O 1
ATOM 1333 N N . PRO A 1 169 ? 0.484 9.369 12.960 1.00 96.19 169 PRO A N 1
ATOM 1334 C CA . PRO A 1 169 ? 1.827 9.952 12.860 1.00 96.19 169 PRO A CA 1
ATOM 1335 C C . PRO A 1 169 ? 2.936 8.970 13.265 1.00 96.19 169 PRO A C 1
ATOM 1337 O O . PRO A 1 169 ? 3.912 8.786 12.548 1.00 96.19 169 PRO A O 1
ATOM 1340 N N . THR A 1 170 ? 2.739 8.244 14.369 1.00 89.44 170 THR A N 1
ATOM 1341 C CA . THR A 1 170 ? 3.689 7.220 14.824 1.00 89.44 170 THR A CA 1
ATOM 1342 C C . THR A 1 170 ? 3.825 6.083 13.810 1.00 89.44 170 THR A C 1
ATOM 1344 O O . THR A 1 170 ? 4.923 5.577 13.587 1.00 89.44 170 THR A O 1
ATOM 1347 N N . LEU A 1 171 ? 2.719 5.662 13.186 1.00 91.44 171 LEU A N 1
ATOM 1348 C CA . LEU A 1 171 ? 2.736 4.634 12.142 1.00 91.44 171 LEU A CA 1
ATOM 1349 C C . LEU A 1 171 ? 3.464 5.109 10.880 1.00 91.44 171 LEU A C 1
ATOM 1351 O O . LEU A 1 171 ? 4.188 4.316 10.283 1.00 91.44 171 LEU A O 1
ATOM 1355 N N . GLU A 1 172 ? 3.295 6.372 10.484 1.00 95.50 172 GLU A N 1
ATOM 1356 C CA . GLU A 1 172 ? 4.010 6.976 9.354 1.00 95.50 172 GLU A CA 1
ATOM 1357 C C . GLU A 1 172 ? 5.524 6.920 9.575 1.00 95.50 172 GLU A C 1
ATOM 1359 O O . GLU A 1 172 ? 6.229 6.333 8.751 1.00 95.50 172 GLU A O 1
ATOM 1364 N N . ASP A 1 173 ? 5.997 7.420 10.720 1.00 91.06 173 ASP A N 1
ATOM 1365 C CA . ASP A 1 173 ? 7.420 7.424 11.083 1.00 91.06 173 ASP A CA 1
ATOM 1366 C C . ASP A 1 173 ? 8.008 6.010 11.078 1.00 91.06 173 ASP A C 1
ATOM 1368 O O . ASP A 1 173 ? 9.116 5.755 10.600 1.00 91.06 173 ASP A O 1
ATOM 1372 N N . ILE A 1 174 ? 7.259 5.060 11.626 1.00 87.12 174 ILE A N 1
ATOM 1373 C CA . ILE A 1 174 ? 7.645 3.656 11.689 1.00 87.12 174 ILE A CA 1
ATOM 1374 C C . ILE A 1 174 ? 7.787 3.047 10.293 1.00 87.12 174 ILE A C 1
ATOM 1376 O O . ILE A 1 174 ? 8.757 2.332 10.036 1.00 87.12 174 ILE A O 1
ATOM 1380 N N . ILE A 1 175 ? 6.820 3.298 9.408 1.00 91.56 175 ILE A N 1
ATOM 1381 C CA . ILE A 1 175 ? 6.805 2.764 8.043 1.00 91.56 175 ILE A CA 1
ATOM 1382 C C . ILE A 1 175 ? 7.999 3.315 7.259 1.00 91.56 175 ILE A C 1
ATOM 1384 O O . ILE A 1 175 ? 8.710 2.545 6.610 1.00 91.56 175 ILE A O 1
ATOM 1388 N N . GLU A 1 176 ? 8.257 4.619 7.355 1.00 92.88 176 GLU A N 1
ATOM 1389 C CA . GLU A 1 176 ? 9.390 5.253 6.679 1.00 92.88 176 GLU A CA 1
ATOM 1390 C C . GLU A 1 176 ? 10.728 4.714 7.189 1.00 92.88 176 GLU A C 1
ATOM 1392 O O . GLU A 1 176 ? 11.555 4.251 6.400 1.00 92.88 176 GLU A O 1
ATOM 1397 N N . ASN A 1 177 ? 10.929 4.696 8.510 1.00 86.50 177 ASN A N 1
ATOM 1398 C CA . ASN A 1 177 ? 12.169 4.199 9.107 1.00 86.50 177 ASN A CA 1
ATOM 1399 C C . ASN A 1 177 ? 12.398 2.715 8.808 1.00 86.50 177 ASN A C 1
ATOM 1401 O O . ASN A 1 177 ? 13.532 2.302 8.561 1.00 86.50 177 ASN A O 1
ATOM 1405 N N . PHE A 1 178 ? 11.333 1.909 8.794 1.00 86.62 178 PHE A N 1
ATOM 1406 C CA . PHE A 1 178 ? 11.417 0.513 8.382 1.00 86.62 178 PHE A CA 1
ATOM 1407 C C . PHE A 1 178 ? 11.968 0.395 6.959 1.00 86.62 178 PHE A C 1
ATOM 1409 O O . PHE A 1 178 ? 12.901 -0.376 6.736 1.00 86.62 178 PHE A O 1
ATOM 1416 N N . HIS A 1 179 ? 11.442 1.171 6.009 1.00 87.94 179 HIS A N 1
ATOM 1417 C CA . HIS A 1 179 ? 11.907 1.105 4.627 1.00 87.94 179 HIS A CA 1
ATOM 1418 C C . HIS A 1 179 ? 13.354 1.572 4.475 1.00 87.94 179 HIS A C 1
ATOM 1420 O O . HIS A 1 179 ? 14.134 0.917 3.791 1.00 87.94 179 HIS A O 1
ATOM 1426 N N . VAL A 1 180 ? 13.741 2.642 5.178 1.00 87.50 180 VAL A N 1
ATOM 1427 C CA . VAL A 1 180 ? 15.136 3.107 5.220 1.00 87.50 180 VAL A CA 1
ATOM 1428 C C . VAL A 1 180 ? 16.065 1.995 5.696 1.00 87.50 180 VAL A C 1
ATOM 1430 O O . VAL A 1 180 ? 17.078 1.723 5.058 1.00 87.50 180 VAL A O 1
ATOM 1433 N N . VAL A 1 181 ? 15.723 1.315 6.793 1.00 84.38 181 VAL A N 1
ATOM 1434 C CA . VAL A 1 181 ? 16.546 0.220 7.322 1.00 84.38 181 VAL A CA 1
ATOM 1435 C C . VAL A 1 181 ? 16.641 -0.937 6.329 1.00 84.38 181 VAL A C 1
ATOM 1437 O O . VAL A 1 181 ? 17.735 -1.456 6.127 1.00 84.38 181 VAL A O 1
ATOM 1440 N N . VAL A 1 182 ? 15.531 -1.331 5.702 1.00 82.94 182 VAL A N 1
ATOM 1441 C CA . VAL A 1 182 ? 15.511 -2.418 4.708 1.00 82.94 182 VAL A CA 1
ATOM 1442 C C . VAL A 1 182 ? 16.386 -2.072 3.509 1.00 82.94 182 VAL A C 1
ATOM 1444 O O . VAL A 1 182 ? 17.271 -2.851 3.174 1.00 82.94 182 VAL A O 1
ATOM 1447 N N . GLN A 1 183 ? 16.234 -0.875 2.942 1.00 83.38 183 GLN A N 1
ATOM 1448 C CA . GLN A 1 183 ? 17.024 -0.450 1.790 1.00 83.38 183 GLN A CA 1
ATOM 1449 C C . GLN A 1 183 ? 18.523 -0.374 2.114 1.00 83.38 183 GLN A C 1
ATOM 1451 O O . GLN A 1 183 ? 19.355 -0.796 1.316 1.00 83.38 183 GLN A O 1
ATOM 1456 N N . LEU A 1 184 ? 18.889 0.112 3.306 1.00 81.56 184 LEU A N 1
ATOM 1457 C CA . LEU A 1 184 ? 20.288 0.133 3.745 1.00 81.56 184 LEU A CA 1
ATOM 1458 C C . LEU A 1 184 ? 20.863 -1.278 3.933 1.00 81.56 184 LEU A C 1
ATOM 1460 O O . LEU A 1 184 ? 22.054 -1.486 3.703 1.00 81.56 184 LEU A O 1
ATOM 1464 N N . LEU A 1 185 ? 20.051 -2.242 4.378 1.00 77.62 185 LEU A N 1
ATOM 1465 C CA . LEU A 1 185 ? 20.467 -3.642 4.471 1.00 77.62 185 LEU A CA 1
ATOM 1466 C C . LEU A 1 185 ? 20.660 -4.253 3.079 1.00 77.62 185 LEU A C 1
ATOM 1468 O O . LEU A 1 185 ? 21.691 -4.891 2.862 1.00 77.62 185 LEU A O 1
ATOM 1472 N N . ASP A 1 186 ? 19.743 -3.996 2.147 1.00 78.06 186 ASP A N 1
ATOM 1473 C CA . ASP A 1 186 ? 19.841 -4.458 0.759 1.00 78.06 186 ASP A CA 1
ATOM 1474 C C . ASP A 1 186 ? 21.094 -3.879 0.073 1.00 78.06 186 ASP A C 1
ATOM 1476 O O . ASP A 1 186 ? 21.900 -4.631 -0.480 1.00 78.06 186 ASP A O 1
ATOM 1480 N N . ASP A 1 187 ? 21.359 -2.575 0.231 1.00 78.62 187 ASP A N 1
ATOM 1481 C CA . ASP A 1 187 ? 22.580 -1.921 -0.267 1.00 78.62 187 ASP A CA 1
ATOM 1482 C C . ASP A 1 187 ? 23.863 -2.564 0.310 1.00 78.62 187 ASP A C 1
ATOM 1484 O O . ASP A 1 187 ? 24.903 -2.659 -0.355 1.00 78.62 187 ASP A O 1
ATOM 1488 N N . LEU A 1 188 ? 23.840 -2.978 1.585 1.00 76.12 188 LEU A N 1
ATOM 1489 C CA . LEU A 1 188 ? 24.975 -3.641 2.237 1.00 76.12 188 LEU A CA 1
ATOM 1490 C C . LEU A 1 188 ? 25.188 -5.065 1.712 1.00 76.12 188 LEU A C 1
ATOM 1492 O O . LEU A 1 188 ? 26.338 -5.502 1.596 1.00 76.12 188 LEU A O 1
ATOM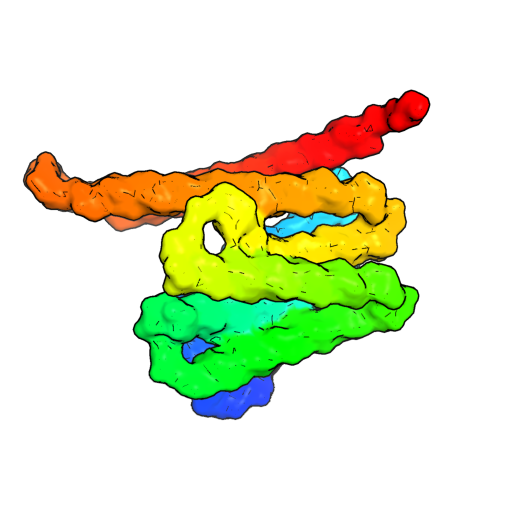 1496 N N . GLU A 1 189 ? 24.115 -5.798 1.420 1.00 71.88 189 GLU A N 1
ATOM 1497 C CA . GLU A 1 189 ? 24.176 -7.139 0.835 1.00 71.88 189 GLU A CA 1
ATOM 1498 C C . GLU A 1 189 ? 24.655 -7.105 -0.620 1.00 71.88 189 GLU A C 1
ATOM 1500 O O . GLU A 1 189 ? 25.528 -7.896 -0.995 1.00 71.88 189 GLU A O 1
ATOM 1505 N N . GLU A 1 190 ? 24.199 -6.134 -1.411 1.00 73.50 190 GLU A N 1
ATOM 1506 C CA . GLU A 1 190 ? 24.685 -5.910 -2.774 1.00 73.50 190 GLU A CA 1
ATOM 1507 C C . GLU A 1 190 ? 26.199 -5.639 -2.781 1.00 73.50 190 GLU A C 1
ATOM 1509 O O . GLU A 1 190 ? 26.972 -6.283 -3.492 1.00 73.50 190 GLU A O 1
ATOM 1514 N N . ARG A 1 191 ? 26.689 -4.776 -1.884 1.00 72.06 191 ARG A N 1
ATOM 1515 C CA . ARG A 1 191 ? 28.136 -4.516 -1.755 1.00 72.06 191 ARG A CA 1
ATOM 1516 C C . ARG A 1 191 ? 28.948 -5.753 -1.362 1.00 72.06 191 ARG A C 1
ATOM 1518 O O . ARG A 1 191 ? 30.129 -5.839 -1.702 1.00 72.06 191 ARG A O 1
ATOM 1525 N N . ARG A 1 192 ? 28.355 -6.707 -0.636 1.00 66.25 192 ARG A N 1
ATOM 1526 C CA . ARG A 1 192 ? 29.011 -7.980 -0.283 1.00 66.25 192 ARG A CA 1
ATOM 1527 C C . ARG A 1 192 ? 29.068 -8.942 -1.465 1.00 66.25 192 ARG A C 1
ATOM 1529 O O . ARG A 1 192 ? 30.065 -9.645 -1.611 1.00 66.25 192 ARG A O 1
ATOM 1536 N N . THR A 1 193 ? 28.036 -8.964 -2.301 1.00 57.91 193 THR A N 1
ATOM 1537 C CA . THR A 1 193 ? 27.932 -9.856 -3.46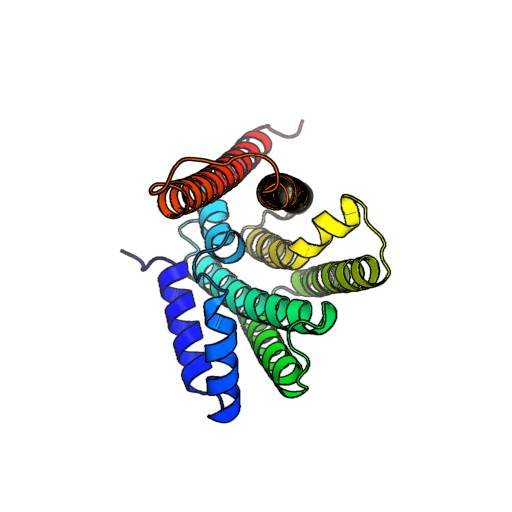7 1.00 57.91 193 THR A CA 1
ATOM 1538 C C . THR A 1 193 ? 28.725 -9.346 -4.675 1.00 57.91 193 THR A C 1
ATOM 1540 O O . THR A 1 193 ? 29.312 -10.150 -5.397 1.00 57.91 193 THR A O 1
ATOM 1543 N N . VAL A 1 194 ? 28.885 -8.026 -4.826 1.00 55.59 194 VAL A N 1
ATOM 1544 C CA . VAL A 1 194 ? 29.732 -7.383 -5.856 1.00 55.59 194 VAL A CA 1
ATOM 1545 C C . VAL A 1 194 ? 31.246 -7.500 -5.556 1.00 55.59 194 VAL A C 1
ATOM 1547 O O . VAL A 1 194 ? 32.085 -7.088 -6.356 1.00 55.59 194 VAL A O 1
ATOM 1550 N N . SER A 1 195 ? 31.647 -8.206 -4.487 1.00 41.91 195 SER A N 1
ATOM 1551 C CA . SER A 1 195 ? 33.049 -8.582 -4.223 1.00 41.91 195 SER A CA 1
ATOM 1552 C C . SER A 1 195 ? 33.388 -10.072 -4.502 1.00 41.91 195 SER A C 1
ATOM 1554 O O . SER A 1 195 ? 33.771 -10.787 -3.574 1.00 41.91 195 SER A O 1
ATOM 1556 N N . PRO A 1 196 ? 33.336 -10.594 -5.753 1.00 44.28 196 PRO A N 1
ATOM 1557 C CA . PRO A 1 196 ? 33.834 -11.935 -6.076 1.00 44.28 196 PRO A CA 1
ATOM 1558 C C . PRO A 1 196 ? 35.293 -11.981 -6.567 1.00 44.28 196 PRO A C 1
ATOM 1560 O O . PRO A 1 196 ? 35.742 -13.020 -7.040 1.00 44.28 196 PRO A O 1
ATOM 1563 N N . ALA A 1 197 ? 36.085 -10.912 -6.435 1.00 44.81 197 ALA A N 1
ATOM 1564 C CA . ALA A 1 197 ? 37.492 -10.931 -6.860 1.00 44.81 197 ALA A CA 1
ATOM 1565 C C . ALA A 1 197 ? 38.480 -11.494 -5.810 1.00 44.81 197 ALA A C 1
ATOM 1567 O O . ALA A 1 197 ? 39.689 -11.344 -5.988 1.00 44.81 197 ALA A O 1
ATOM 1568 N N . ARG A 1 198 ? 38.026 -12.113 -4.703 1.00 44.03 198 ARG A N 1
ATOM 1569 C CA . ARG A 1 198 ? 38.952 -12.556 -3.635 1.00 44.03 198 ARG A CA 1
ATOM 1570 C C . ARG A 1 198 ? 38.698 -13.876 -2.911 1.00 44.03 198 ARG A C 1
ATOM 1572 O O . ARG A 1 198 ? 39.402 -14.132 -1.939 1.00 44.03 198 ARG A O 1
ATOM 1579 N N . LEU A 1 199 ? 37.797 -14.744 -3.360 1.00 43.03 199 LEU A N 1
ATOM 1580 C CA . LEU A 1 199 ? 37.663 -16.069 -2.741 1.00 43.03 199 LEU A CA 1
ATOM 1581 C C . LEU A 1 199 ? 37.577 -17.166 -3.801 1.00 43.03 199 LEU A C 1
ATOM 1583 O O . LEU A 1 199 ? 36.506 -17.623 -4.188 1.00 43.03 199 LEU A O 1
ATOM 1587 N N . GLU A 1 200 ? 38.754 -17.588 -4.259 1.00 42.62 200 GLU A N 1
ATOM 1588 C CA . GLU A 1 200 ? 38.935 -18.931 -4.795 1.00 42.62 200 GLU A CA 1
ATOM 1589 C C . GLU A 1 200 ? 38.747 -19.968 -3.671 1.00 42.62 200 GLU A C 1
ATOM 1591 O O . GLU A 1 200 ? 39.213 -19.770 -2.551 1.00 42.62 200 GLU A O 1
ATOM 1596 N N . HIS A 1 201 ? 38.142 -21.101 -4.047 1.00 39.31 201 HIS A N 1
ATOM 1597 C CA . HIS A 1 201 ? 37.907 -22.351 -3.304 1.00 39.31 201 HIS A CA 1
ATOM 1598 C C . HIS A 1 201 ? 36.652 -22.451 -2.418 1.00 39.31 201 HIS A C 1
ATOM 1600 O O . HIS A 1 201 ? 36.616 -21.989 -1.283 1.00 39.31 201 HIS A O 1
ATOM 1606 N N . GLY A 1 202 ? 35.673 -23.235 -2.900 1.00 36.91 202 GLY A N 1
ATOM 1607 C CA . GLY A 1 202 ? 34.659 -23.864 -2.043 1.00 36.91 202 GLY A CA 1
ATOM 1608 C C . GLY A 1 202 ? 33.305 -24.124 -2.704 1.00 36.91 202 GLY A C 1
ATOM 1609 O O . GLY A 1 202 ? 32.313 -23.488 -2.368 1.00 36.91 202 GLY A O 1
ATOM 1610 N N . THR A 1 203 ? 33.233 -25.064 -3.646 1.00 52.19 203 THR A N 1
ATOM 1611 C CA . THR A 1 203 ? 31.987 -25.502 -4.298 1.00 52.19 203 THR A CA 1
ATOM 1612 C C . THR A 1 203 ? 31.043 -26.227 -3.324 1.00 52.19 203 THR A C 1
ATOM 1614 O O . THR A 1 203 ? 31.468 -27.140 -2.622 1.00 52.19 203 THR A O 1
ATOM 1617 N N . ARG A 1 204 ? 29.745 -25.878 -3.404 1.00 46.41 204 ARG A N 1
ATOM 1618 C CA . ARG A 1 204 ? 28.568 -26.306 -2.601 1.00 46.41 204 ARG A CA 1
ATOM 1619 C C . ARG A 1 204 ? 28.411 -25.616 -1.242 1.00 46.41 204 ARG A C 1
ATOM 1621 O O . ARG A 1 204 ? 28.865 -26.130 -0.230 1.00 46.41 204 ARG A O 1
ATOM 1628 N N . THR A 1 205 ? 27.682 -24.495 -1.248 1.00 44.72 205 THR A N 1
ATOM 1629 C CA . THR A 1 205 ? 26.779 -24.001 -0.171 1.00 44.72 205 THR A CA 1
ATOM 1630 C C . THR A 1 205 ? 26.211 -22.607 -0.479 1.00 44.72 205 THR A C 1
ATOM 1632 O O . THR A 1 205 ? 25.242 -22.223 0.160 1.00 44.72 205 THR A O 1
ATOM 1635 N N . ALA A 1 206 ? 26.716 -21.881 -1.489 1.00 40.06 206 ALA A N 1
ATOM 1636 C CA . ALA A 1 206 ? 26.297 -20.504 -1.799 1.00 40.06 206 ALA A CA 1
ATOM 1637 C C . ALA A 1 206 ? 24.772 -20.317 -1.930 1.00 40.06 206 ALA A C 1
ATOM 1639 O O . ALA A 1 206 ? 24.209 -19.534 -1.183 1.00 40.06 206 ALA A O 1
ATOM 1640 N N . HIS A 1 207 ? 24.081 -21.121 -2.746 1.00 39.16 207 HIS A N 1
ATOM 1641 C CA . HIS A 1 207 ? 22.621 -21.013 -2.905 1.00 39.16 207 HIS A CA 1
ATOM 1642 C C . HIS A 1 207 ? 21.844 -21.331 -1.612 1.00 39.16 207 HIS A C 1
ATOM 1644 O O . HIS A 1 207 ? 20.796 -20.753 -1.359 1.00 39.16 207 HIS A O 1
ATOM 1650 N N . GLN A 1 208 ? 22.319 -22.258 -0.773 1.00 37.47 208 GLN A N 1
ATOM 1651 C CA . GLN A 1 208 ? 21.642 -22.593 0.491 1.00 37.47 208 GLN A CA 1
ATOM 1652 C C . GLN A 1 208 ? 21.911 -21.545 1.575 1.00 37.47 208 GLN A C 1
ATOM 1654 O O . GLN A 1 208 ? 21.043 -21.285 2.399 1.00 37.47 208 GLN A O 1
ATOM 1659 N N . VAL A 1 209 ? 23.094 -20.930 1.551 1.00 39.69 209 VAL A N 1
ATOM 1660 C CA . VAL A 1 209 ? 23.479 -19.819 2.428 1.00 39.69 209 VAL A CA 1
ATOM 1661 C C . VAL A 1 209 ? 22.757 -18.535 2.021 1.00 39.69 209 VAL A C 1
ATOM 1663 O O . VAL A 1 209 ? 22.319 -17.799 2.892 1.00 39.69 209 VAL A O 1
ATOM 1666 N N . GLU A 1 210 ? 22.559 -18.303 0.728 1.00 40.53 210 GLU A N 1
ATOM 1667 C CA . GLU A 1 210 ? 21.817 -17.170 0.166 1.00 40.53 210 GLU A CA 1
ATOM 1668 C C . GLU A 1 210 ? 20.305 -17.309 0.417 1.00 40.53 210 GLU A C 1
ATOM 1670 O O . GLU A 1 210 ? 19.658 -16.379 0.892 1.00 40.53 210 GLU A O 1
ATOM 1675 N N . GLU A 1 211 ? 19.745 -18.511 0.236 1.00 42.91 211 GLU A N 1
ATOM 1676 C CA . GLU A 1 211 ? 18.361 -18.829 0.609 1.00 42.91 211 GLU A CA 1
ATOM 1677 C C . GLU A 1 211 ? 18.138 -18.680 2.128 1.00 42.91 211 GLU A C 1
ATOM 1679 O O . GLU A 1 211 ? 17.141 -18.094 2.546 1.00 42.91 211 GLU A O 1
ATOM 1684 N N . ALA A 1 212 ? 19.078 -19.151 2.959 1.00 37.91 212 ALA A N 1
ATOM 1685 C CA . ALA A 1 212 ? 19.013 -19.026 4.416 1.00 37.91 212 ALA A CA 1
ATOM 1686 C C . ALA A 1 212 ? 19.221 -17.583 4.903 1.00 37.91 212 ALA A C 1
ATOM 1688 O O . ALA A 1 212 ? 18.542 -17.164 5.838 1.00 37.91 212 ALA A O 1
ATOM 1689 N N . ALA A 1 213 ? 20.105 -16.806 4.270 1.00 38.03 213 ALA A N 1
ATOM 1690 C CA . ALA A 1 213 ? 20.302 -15.386 4.561 1.00 38.03 213 ALA A CA 1
ATOM 1691 C C . ALA A 1 213 ? 19.055 -14.574 4.201 1.00 38.03 213 ALA A C 1
ATOM 1693 O O . ALA A 1 213 ? 18.612 -13.756 5.000 1.00 38.03 213 ALA A O 1
ATOM 1694 N N . ARG A 1 214 ? 18.413 -14.884 3.069 1.00 48.28 214 ARG A N 1
ATOM 1695 C CA . ARG A 1 214 ? 17.155 -14.261 2.652 1.00 48.28 214 ARG A CA 1
ATOM 1696 C C . ARG A 1 214 ? 15.982 -14.619 3.566 1.00 48.28 214 ARG A C 1
ATOM 1698 O O . ARG A 1 214 ? 15.174 -13.754 3.897 1.00 48.28 214 ARG A O 1
ATOM 1705 N N . VAL A 1 215 ? 15.871 -15.881 3.991 1.00 48.94 215 VAL A N 1
ATOM 1706 C CA . VAL A 1 215 ? 14.864 -16.301 4.985 1.00 48.94 215 VAL A CA 1
ATOM 1707 C C . VAL A 1 215 ? 15.131 -15.628 6.331 1.00 48.94 215 VAL A C 1
ATOM 1709 O O . VAL A 1 215 ? 14.202 -15.086 6.916 1.00 48.94 215 VAL A O 1
ATOM 1712 N N . ALA A 1 216 ? 16.388 -15.549 6.771 1.00 43.69 216 ALA A N 1
ATOM 1713 C CA . ALA A 1 216 ? 16.767 -14.827 7.983 1.00 43.69 216 ALA A CA 1
ATOM 1714 C C . ALA A 1 216 ? 16.528 -13.308 7.870 1.00 43.69 216 ALA A C 1
ATOM 1716 O O . ALA A 1 216 ? 16.186 -12.674 8.865 1.00 43.69 216 ALA A O 1
ATOM 1717 N N . GLY A 1 217 ? 16.678 -12.716 6.681 1.00 48.16 217 GLY A N 1
ATOM 1718 C CA . GLY A 1 217 ? 16.339 -11.322 6.384 1.00 48.16 217 GLY A CA 1
ATOM 1719 C C . GLY A 1 217 ? 14.839 -11.070 6.506 1.00 48.16 217 GLY A C 1
ATOM 1720 O O . GLY A 1 217 ? 14.425 -10.174 7.234 1.00 48.16 217 GLY A O 1
ATOM 1721 N N . LEU A 1 218 ? 14.012 -11.937 5.918 1.00 48.28 218 LEU A N 1
ATOM 1722 C CA . LEU A 1 218 ? 12.553 -11.890 6.059 1.00 48.28 218 LEU A CA 1
ATOM 1723 C C . LEU A 1 218 ? 12.087 -12.151 7.497 1.00 48.28 218 LEU A C 1
ATOM 1725 O O . LEU A 1 218 ? 11.160 -11.496 7.964 1.00 48.28 218 LEU A O 1
ATOM 1729 N N . GLU A 1 219 ? 12.732 -13.062 8.227 1.00 53.44 219 GLU A N 1
ATOM 1730 C CA . GLU A 1 219 ? 12.448 -13.305 9.644 1.00 53.44 219 GLU A CA 1
ATOM 1731 C C . GLU A 1 219 ? 12.848 -12.115 10.516 1.00 53.44 219 GLU A C 1
ATOM 1733 O O . GLU A 1 219 ? 12.095 -11.755 11.419 1.00 53.44 219 GLU A O 1
ATOM 1738 N N . LYS A 1 220 ? 13.978 -11.459 10.224 1.00 52.84 220 LYS A N 1
ATOM 1739 C CA . LYS A 1 220 ? 14.401 -10.218 10.885 1.00 52.84 220 LYS A CA 1
ATOM 1740 C C . LYS A 1 220 ? 13.487 -9.049 10.549 1.00 52.84 220 LYS A C 1
ATOM 1742 O O . LYS A 1 220 ? 13.158 -8.295 11.453 1.00 52.84 220 LYS A O 1
ATOM 1747 N N . MET A 1 221 ? 13.026 -8.921 9.307 1.00 51.56 221 MET A N 1
ATOM 1748 C CA . MET A 1 221 ? 12.048 -7.907 8.902 1.00 51.56 221 MET A CA 1
ATOM 1749 C C . MET A 1 221 ? 10.689 -8.159 9.550 1.00 51.56 221 MET A C 1
ATOM 1751 O O . MET A 1 221 ? 10.081 -7.230 10.064 1.00 51.56 221 MET A O 1
ATOM 1755 N N . ALA A 1 222 ? 10.233 -9.411 9.610 1.00 52.78 222 ALA A N 1
ATOM 1756 C CA . ALA A 1 222 ? 9.012 -9.782 10.317 1.00 52.78 222 ALA A CA 1
ATOM 1757 C C . ALA A 1 222 ? 9.160 -9.627 11.839 1.00 52.78 222 ALA A C 1
ATOM 1759 O O . ALA A 1 222 ? 8.190 -9.321 12.525 1.00 52.78 222 ALA A O 1
ATOM 1760 N N . ALA A 1 223 ? 10.349 -9.847 12.404 1.00 55.84 223 ALA A N 1
ATOM 1761 C CA . ALA A 1 223 ? 10.638 -9.575 13.810 1.00 55.84 223 ALA A CA 1
ATOM 1762 C C . ALA A 1 223 ? 10.695 -8.069 14.089 1.00 55.84 223 ALA A C 1
ATOM 1764 O O . ALA A 1 223 ? 10.133 -7.633 15.085 1.00 55.84 223 ALA A O 1
ATOM 1765 N N . ALA A 1 224 ? 11.294 -7.275 13.200 1.00 53.12 224 ALA A N 1
ATOM 1766 C CA . ALA A 1 224 ? 11.334 -5.820 13.288 1.00 53.12 224 ALA A CA 1
ATOM 1767 C C . ALA A 1 224 ? 9.930 -5.229 13.159 1.00 53.12 224 ALA A C 1
ATOM 1769 O O . ALA A 1 224 ? 9.542 -4.434 14.001 1.00 53.12 224 ALA A O 1
ATOM 1770 N N . ALA A 1 225 ? 9.134 -5.682 12.188 1.00 53.22 225 ALA A N 1
ATOM 1771 C CA . ALA A 1 225 ? 7.746 -5.269 12.016 1.00 53.22 225 ALA A CA 1
ATOM 1772 C C . ALA A 1 225 ? 6.859 -5.691 13.200 1.00 53.22 225 ALA A C 1
ATOM 1774 O O . ALA A 1 225 ? 6.012 -4.916 13.634 1.00 53.22 225 ALA A O 1
ATOM 1775 N N . ARG A 1 226 ? 7.085 -6.876 13.789 1.00 57.69 226 ARG A N 1
ATOM 1776 C CA . ARG A 1 226 ? 6.409 -7.296 15.032 1.00 57.69 226 ARG A CA 1
ATO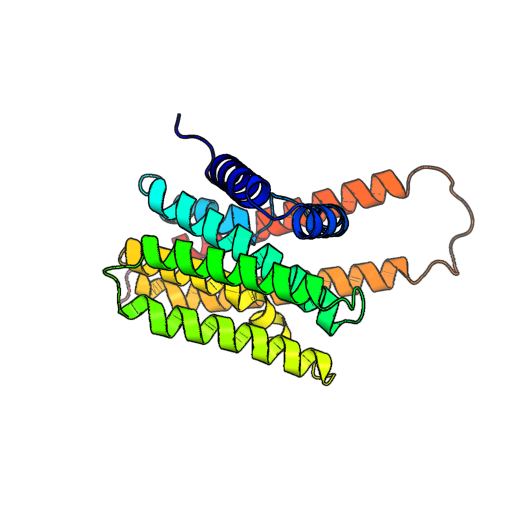M 1777 C C . ARG A 1 226 ? 6.849 -6.488 16.250 1.00 57.69 226 ARG A C 1
ATOM 1779 O O . ARG A 1 226 ? 6.004 -6.123 17.057 1.00 57.69 226 ARG A O 1
ATOM 1786 N N . ALA A 1 227 ? 8.137 -6.179 16.368 1.00 55.38 227 ALA A N 1
ATOM 1787 C CA . ALA A 1 227 ? 8.671 -5.339 17.437 1.00 55.38 227 ALA A CA 1
ATOM 1788 C C . ALA A 1 227 ? 8.144 -3.903 17.329 1.00 55.38 227 ALA A C 1
ATOM 1790 O O . ALA A 1 227 ? 7.768 -3.307 18.329 1.00 55.38 227 ALA A O 1
ATOM 1791 N N . ILE A 1 228 ? 8.039 -3.388 16.106 1.00 55.38 228 ILE A N 1
ATOM 1792 C CA . ILE A 1 228 ? 7.367 -2.141 15.750 1.00 55.38 228 ILE A CA 1
ATOM 1793 C C . ILE A 1 228 ? 5.898 -2.179 16.189 1.00 55.38 228 ILE A C 1
ATOM 1795 O O . ILE A 1 228 ? 5.446 -1.292 16.907 1.00 55.38 228 ILE A O 1
ATOM 1799 N N . ALA A 1 229 ? 5.171 -3.238 15.826 1.00 52.97 229 ALA A N 1
ATOM 1800 C CA . ALA A 1 229 ? 3.770 -3.416 16.186 1.00 52.97 229 ALA A CA 1
ATOM 1801 C C . ALA A 1 229 ? 3.587 -3.460 17.716 1.00 52.97 229 ALA A C 1
ATOM 1803 O O . ALA A 1 229 ? 2.691 -2.818 18.254 1.00 52.97 229 ALA A O 1
ATOM 1804 N N . GLN A 1 230 ? 4.490 -4.126 18.442 1.00 56.06 230 GLN A N 1
ATOM 1805 C CA . GLN A 1 230 ? 4.521 -4.135 19.910 1.00 56.06 230 GLN A CA 1
ATOM 1806 C C . GLN A 1 230 ? 4.913 -2.787 20.528 1.00 56.06 230 GLN A C 1
ATOM 1808 O O . GLN A 1 230 ? 4.368 -2.412 21.570 1.00 56.06 230 GLN A O 1
ATOM 1813 N N . ALA A 1 231 ? 5.817 -2.036 19.900 1.00 53.97 231 ALA A N 1
ATOM 1814 C CA . ALA A 1 231 ? 6.179 -0.694 20.343 1.00 53.97 231 ALA A CA 1
ATOM 1815 C C . ALA A 1 231 ? 4.981 0.263 20.233 1.00 53.97 231 ALA A C 1
ATOM 1817 O O . ALA A 1 231 ? 4.722 1.016 21.168 1.00 53.97 231 ALA A O 1
ATOM 1818 N N . ILE A 1 232 ? 4.185 0.161 19.162 1.00 51.50 232 ILE A N 1
ATOM 1819 C CA . ILE A 1 232 ? 2.943 0.932 18.976 1.00 51.50 232 ILE A CA 1
ATOM 1820 C C . ILE A 1 232 ? 1.934 0.650 20.100 1.00 51.50 232 ILE A C 1
ATOM 1822 O O . ILE A 1 232 ? 1.348 1.583 20.650 1.00 51.50 232 ILE A O 1
ATOM 1826 N N . VAL A 1 233 ? 1.770 -0.617 20.497 1.00 55.66 233 VAL A N 1
ATOM 1827 C CA . VAL A 1 233 ? 0.896 -1.009 21.622 1.00 55.66 233 VAL A CA 1
ATOM 1828 C C . VAL A 1 233 ? 1.383 -0.426 22.941 1.00 55.66 233 VAL A C 1
ATOM 1830 O O . VAL A 1 233 ? 0.590 0.089 23.723 1.00 55.66 233 VAL A O 1
ATOM 1833 N N . THR A 1 234 ? 2.693 -0.483 23.175 1.00 56.66 234 THR A N 1
ATOM 1834 C CA . THR A 1 234 ? 3.304 0.006 24.417 1.00 56.66 234 THR A CA 1
ATOM 1835 C C . THR A 1 234 ? 3.145 1.522 24.550 1.00 56.66 234 THR A C 1
ATOM 1837 O O . THR A 1 234 ? 2.780 2.004 25.616 1.00 56.66 234 THR A O 1
ATOM 1840 N N . LEU A 1 235 ? 3.332 2.263 23.454 1.00 49.88 235 LEU A N 1
ATOM 1841 C CA . LEU A 1 235 ? 3.167 3.720 23.417 1.00 49.88 235 LEU A CA 1
ATOM 1842 C C . LEU A 1 235 ? 1.698 4.163 23.528 1.00 49.88 235 LEU A C 1
ATOM 1844 O O . LEU A 1 235 ? 1.427 5.258 24.004 1.00 49.88 235 LEU A O 1
ATOM 1848 N N . SER A 1 236 ? 0.748 3.314 23.128 1.00 47.50 236 SER A N 1
ATOM 1849 C CA . SER A 1 236 ? -0.694 3.598 23.225 1.00 47.50 236 SER A CA 1
ATOM 1850 C C . SER A 1 236 ? -1.294 3.270 24.602 1.00 47.50 236 SER A C 1
ATOM 1852 O O . SER A 1 236 ? -2.446 3.607 24.864 1.00 47.50 236 SER A O 1
ATOM 1854 N N . ALA A 1 237 ? -0.542 2.587 25.473 1.00 47.78 237 ALA A N 1
ATOM 1855 C CA . ALA A 1 237 ? -0.970 2.208 26.821 1.00 47.78 237 ALA A CA 1
ATOM 1856 C C . ALA A 1 237 ? -0.582 3.238 27.898 1.00 47.78 237 ALA A C 1
ATOM 1858 O O . ALA A 1 237 ? -1.051 3.135 29.034 1.00 47.78 237 ALA A O 1
ATOM 1859 N N . GLU A 1 238 ? 0.255 4.226 27.566 1.00 40.19 238 GLU A N 1
ATOM 1860 C CA . GLU A 1 238 ? 0.534 5.335 28.473 1.00 40.19 238 GLU A CA 1
ATOM 1861 C C . GLU A 1 238 ? -0.643 6.323 28.448 1.00 40.19 238 GLU A C 1
ATOM 1863 O O . GLU A 1 238 ? -0.997 6.835 27.382 1.00 40.19 238 GLU A O 1
ATOM 1868 N N . PRO A 1 239 ? -1.291 6.599 29.595 1.00 38.03 239 PRO A N 1
ATOM 1869 C CA . PRO A 1 239 ? -2.289 7.650 29.653 1.00 38.03 239 PRO A CA 1
ATOM 1870 C C . PRO A 1 239 ? -1.598 8.974 29.328 1.00 38.03 239 PRO A C 1
ATOM 1872 O O . PRO A 1 239 ? -0.651 9.367 30.010 1.00 38.03 239 PRO A O 1
ATOM 1875 N N . VAL A 1 240 ? -2.072 9.648 28.279 1.00 40.94 240 VAL A N 1
ATOM 1876 C CA . VAL A 1 240 ? -1.679 11.027 27.983 1.00 40.94 240 VAL A CA 1
ATOM 1877 C C . VAL A 1 240 ? -2.001 11.866 29.234 1.00 40.94 240 VAL A C 1
ATOM 1879 O O . VAL A 1 240 ? -3.156 11.830 29.669 1.00 40.94 240 VAL A O 1
ATOM 1882 N N . PRO A 1 241 ? -1.010 12.531 29.858 1.00 46.38 241 PRO A N 1
ATOM 1883 C CA . PRO A 1 241 ? -1.228 13.339 31.057 1.00 46.38 241 PRO A CA 1
ATOM 1884 C C . PRO A 1 241 ? -2.134 14.550 30.808 1.00 46.38 241 PRO A C 1
ATOM 1886 O O . PRO A 1 241 ? -2.136 15.083 29.673 1.00 46.38 241 PRO A O 1
#

Sequence (241 aa):
MTPDPVIWASREFEVARAGLPAHLAALHRLHRRRERHRSVVTEFPGWLADAQGRQDDVDGIRLVTLGNLFGSYACLMQDDVIDGDAVTPMLDALASIYMLRCTETYRGLMTDTPAFWPLFHRYWTEYYAALAAEAAGERSNEIIGQKLSPLKISAAALCLRWDAMHQLPTLEDIIENFHVVVQLLDDLEERRTVSPARLEHGTRTAHQVEEAARVAGLEKMAAAARAIAQAIVTLSAEPVP

Foldseek 3Di:
DPPDLLVLLVVVVVVVLVPDDPVLNVVVVVVCVVDDSDDCQLCVLVLLCVLVVNVVPSVLSNLSSNLSVLQVQLLSLVLCCLVVVDDDPSSNVSSVVSNVVSVVSVCVLCVPPPVLVVLQVVLVVLLVVLSVCVSVVHDDLSSQLSVQSSSLSSVSSVCSVVVNVVLSVLVSVLSSVLRSVLVVVVVVVVVVVVPPPPDDDDPDDVVVVVVVVVVVSVVVSVVSSSVSSNVSSVVVPDPDD

pLDDT: mean 80.97, std 19.3, range [36.91, 98.62]

Radius of gyration: 19.04 Å; chains: 1; bounding box: 58×40×55 Å

Secondary structure (DSSP, 8-state):
----HHHHHHHHHHHHHHTS-HHHHHHHHHHGGG--S-SHHHHHHHHHHHHHT-TT-HHHHHHHHHHHHHHHHHHHHHHHHHTTSS--HHHHHHHHHHHHHHHHHHHHHTTT-TTHHHHHHHHHHHHHHHHHHHHTT---HHHHHHTTHHHHHHHHHHHHHTT-GGGHHHHHHHHHHHHHHHHHHHHHHHHHHT--SS-----S-HHHHHHHHHHHHHHHHHHHHHHHHHHHHHHHSSPP-

Organism: NCBI:txid633194